Protein AF-A0A0S4MIA5-F1 (afdb_monomer_lite)

Organism: Echinococcus multilocularis (NCBI:txid6211)

Sequence (358 aa):
MDLSSLYFFAPTEMELLHTWSDKTNRWIIENFVLLGSLWSDLPNHLKKHLSRFTQILVDALKSLSLAQSPEAILGSLGKLLENLEAKSSLAPSIIVGFSIVNGNISSDGNIEFPVLQLLASKILAWSFTVDTSVLDGYFHRLLNLLSPKLTVFTFQLIPREVCKRIHLPKIKAALEENLRIMRNADLRNGFVRAVFVEWTRISHWFAATGLVESILDYFATGFEFLVRVSCGSSRSANLSFRFLSLPLYNALRMAHLELHESTHLPISQVYQGDLEEIMNVSQSIASAFGEP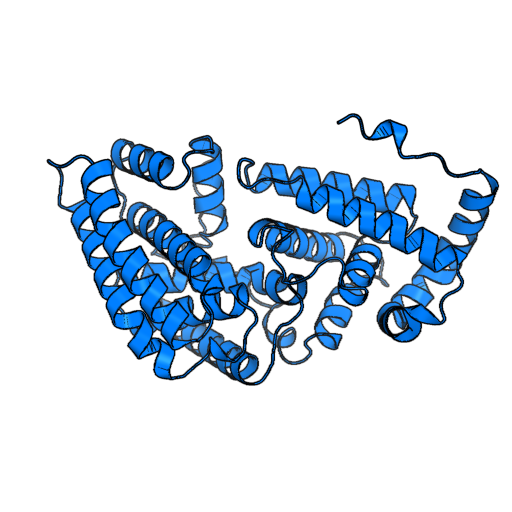KLTPTIVRLSNDFLLHCAYLTNLSAHRLSELLHLSYPMQSEDSAKSWLRFWLVADISGAAFSDSIM

pLDDT: mean 74.05, std 14.47, range [27.14, 92.06]

Foldseek 3Di:
DPPVVVDDDDPVLVVVLVVCLVPPQLVCLVCVVVCLVVVVVDDPVVNVLLVVLLVLVLVLQLPDDLLFFLVVLLVSLVVSQVVSCVRRVHHSLSSVLSNQSVCVQWLPPSGDLVSLLSNLVSSLVVQVPDPDPRTRCRSLVSLCVLPVVQSVLLPPDLLLVQLAPVNLVVLLVSLVVNLVSLLVDQQGGSNSLSSSLSNLLSLLSQLLLCLLVVNLSSNQSSVLSNLCSSNSDSLSSDPCSSVLCVQVSVLLSVLLVCLVPVPPDQNVVSVVVSLVSQLVSLCVSCVVSVHNVSSVVSSLSSLLSSLLNCVLVCPDPVSSQSSLCVNCVSHDSVSSVSVNLSSHQAHSRSHGPVPPDD

Radius of gyration: 21.79 Å; chains: 1; bounding box: 52×43×62 Å

Structure (mmCIF, N/CA/C/O backbone):
data_AF-A0A0S4MIA5-F1
#
_entry.id   AF-A0A0S4MIA5-F1
#
loop_
_atom_site.group_PDB
_atom_site.id
_atom_site.type_symbol
_atom_site.label_atom_id
_atom_site.label_alt_id
_atom_site.label_comp_id
_atom_site.label_asym_id
_atom_site.label_entity_id
_atom_site.label_seq_id
_atom_site.pdbx_PDB_ins_code
_atom_site.Cartn_x
_atom_site.Cartn_y
_atom_site.Cartn_z
_atom_site.occupancy
_atom_site.B_iso_or_equiv
_atom_site.auth_seq_id
_atom_site.auth_comp_id
_atom_site.auth_asym_id
_atom_site.auth_atom_id
_atom_site.pdbx_PDB_model_num
ATOM 1 N N . MET A 1 1 ? 2.693 22.767 16.694 1.00 32.88 1 MET A N 1
ATOM 2 C CA . MET A 1 1 ? 1.554 23.158 17.553 1.00 32.88 1 MET A CA 1
ATOM 3 C C . MET A 1 1 ? 1.778 22.564 18.928 1.00 32.88 1 MET A C 1
ATOM 5 O O . MET A 1 1 ? 2.027 21.368 19.008 1.00 32.88 1 MET A O 1
ATOM 9 N N . ASP A 1 2 ? 1.753 23.388 19.974 1.00 27.73 2 ASP A N 1
ATOM 10 C CA . ASP A 1 2 ? 1.865 22.926 21.357 1.00 27.73 2 ASP A CA 1
ATOM 11 C C . ASP A 1 2 ? 0.541 22.272 21.778 1.00 27.73 2 ASP A C 1
ATOM 13 O O . ASP A 1 2 ? -0.482 22.933 21.964 1.00 27.73 2 ASP A O 1
ATOM 17 N N . LEU A 1 3 ? 0.555 20.940 21.833 1.00 32.53 3 LEU A N 1
ATOM 18 C CA . LEU A 1 3 ? -0.608 20.107 22.120 1.00 32.53 3 LEU A CA 1
ATOM 19 C C . LEU A 1 3 ? -1.091 20.280 23.571 1.00 32.53 3 LEU A C 1
ATOM 21 O O . LEU A 1 3 ? -2.235 19.957 23.859 1.00 32.53 3 LEU A O 1
ATOM 25 N N . SER A 1 4 ? -0.280 20.813 24.487 1.00 33.56 4 SER A N 1
ATOM 26 C CA . SER A 1 4 ? -0.575 20.858 25.930 1.00 33.56 4 SER A CA 1
ATOM 27 C C . SER A 1 4 ? -1.862 21.611 26.316 1.00 33.56 4 SER A C 1
ATOM 29 O O . SER A 1 4 ? -2.477 21.287 27.331 1.00 33.56 4 SER A O 1
ATOM 31 N N . SER A 1 5 ? -2.332 22.545 25.486 1.00 35.03 5 SER A N 1
ATOM 32 C CA . SER A 1 5 ? -3.495 23.399 25.781 1.00 35.03 5 SER A CA 1
ATOM 33 C C . SER A 1 5 ? -4.874 22.755 25.538 1.00 35.03 5 SER A C 1
ATOM 35 O O . SER A 1 5 ? -5.885 23.310 25.961 1.00 35.03 5 SER A O 1
ATOM 37 N N . LEU A 1 6 ? -4.950 21.565 24.923 1.00 34.69 6 LEU A N 1
ATOM 38 C CA . LEU A 1 6 ? -6.220 20.876 24.613 1.00 34.69 6 LEU A CA 1
ATOM 39 C C . LEU A 1 6 ? -6.702 19.887 25.700 1.00 34.69 6 LEU A C 1
ATOM 41 O O . LEU A 1 6 ? -7.688 19.173 25.486 1.00 34.69 6 LEU A O 1
ATOM 45 N N . TYR A 1 7 ? -6.033 19.804 26.858 1.00 49.03 7 TYR A N 1
ATOM 46 C CA . TYR A 1 7 ? -6.117 18.639 27.756 1.00 49.03 7 TYR A CA 1
ATOM 47 C C . TYR A 1 7 ? -6.318 18.963 29.245 1.00 49.03 7 TYR A C 1
ATOM 49 O O . TYR A 1 7 ? -5.442 18.682 30.057 1.00 49.03 7 TYR A O 1
ATOM 57 N N . PHE A 1 8 ? -7.496 19.441 29.643 1.00 43.69 8 PHE A N 1
ATOM 58 C CA . PHE A 1 8 ? -7.933 19.291 31.038 1.00 43.69 8 PHE A CA 1
ATOM 59 C C . PHE A 1 8 ? -9.234 18.483 31.112 1.00 43.69 8 PHE A C 1
ATOM 61 O O . PHE A 1 8 ? -10.173 18.734 30.351 1.00 43.69 8 PHE A O 1
ATOM 68 N N . PHE A 1 9 ? -9.245 17.478 31.991 1.00 49.34 9 PHE A N 1
ATOM 69 C CA . PHE A 1 9 ? -10.435 16.770 32.469 1.00 49.34 9 PHE A CA 1
ATOM 70 C C . PHE A 1 9 ? -10.694 17.211 33.906 1.00 49.34 9 PHE A C 1
ATOM 72 O O . PHE A 1 9 ? -9.745 17.480 34.650 1.00 49.34 9 PHE A O 1
ATOM 79 N N . ALA A 1 10 ? -11.962 17.287 34.306 1.00 53.81 10 ALA A N 1
ATOM 80 C CA . ALA A 1 10 ? -12.272 17.510 35.710 1.00 53.81 10 ALA A CA 1
ATOM 81 C C . ALA A 1 10 ? -11.875 16.258 36.530 1.00 53.81 10 ALA A C 1
ATOM 83 O O . ALA A 1 10 ? -12.032 15.136 36.045 1.00 53.81 10 ALA A O 1
ATOM 84 N N . PRO A 1 11 ? -11.390 16.404 37.776 1.00 49.22 11 PRO A N 1
ATOM 85 C CA . PRO A 1 11 ? -10.958 15.276 38.614 1.00 49.22 11 PRO A CA 1
ATOM 86 C C . PRO A 1 11 ? -12.022 14.180 38.796 1.00 49.22 11 PRO A C 1
ATOM 88 O O . PRO A 1 11 ? -11.709 12.994 38.791 1.00 49.22 11 PRO A O 1
ATOM 91 N N . THR A 1 12 ? -13.294 14.571 38.871 1.00 47.97 12 THR A N 1
ATOM 92 C CA . THR A 1 12 ? -14.441 13.659 38.970 1.00 47.97 12 THR A CA 1
ATOM 93 C C . THR A 1 12 ? -14.699 12.866 37.689 1.00 47.97 12 THR A C 1
ATOM 95 O O . THR A 1 12 ? -15.219 11.756 37.755 1.00 47.97 12 THR A O 1
ATOM 98 N N . GLU A 1 13 ? -14.318 13.393 36.522 1.00 49.84 13 GLU A N 1
ATOM 99 C CA . GLU A 1 13 ? -14.381 12.657 35.256 1.00 49.84 13 GLU A CA 1
ATOM 100 C C . GLU A 1 13 ? -13.271 11.599 35.201 1.00 49.84 13 GLU A C 1
ATOM 102 O O . GLU A 1 13 ? -13.536 10.473 34.797 1.00 49.84 13 GLU A O 1
ATOM 107 N N . MET A 1 14 ? -12.063 11.921 35.683 1.00 50.94 14 MET A N 1
ATOM 108 C CA . MET A 1 14 ? -10.931 10.981 35.766 1.00 50.94 14 MET A CA 1
ATOM 109 C C . MET A 1 14 ? -11.210 9.790 36.695 1.00 50.94 14 MET A C 1
ATOM 111 O O . MET A 1 14 ? -10.874 8.655 36.369 1.00 50.94 14 MET A O 1
ATOM 115 N N . GLU A 1 15 ? -11.858 10.023 37.835 1.00 50.56 15 GLU A N 1
ATOM 116 C CA . GLU A 1 15 ? -12.166 8.975 38.819 1.00 50.56 15 GLU A CA 1
ATOM 117 C C . GLU A 1 15 ? -13.247 7.997 38.311 1.00 50.56 15 GLU A C 1
ATOM 119 O O . GLU A 1 15 ? -13.130 6.774 38.453 1.00 50.56 15 GLU A O 1
ATOM 124 N N . LEU A 1 16 ? -14.262 8.521 37.614 1.00 51.12 16 LEU A N 1
ATOM 125 C CA . LEU A 1 16 ? -15.276 7.722 36.916 1.00 51.12 16 LEU A CA 1
ATOM 126 C C . LEU A 1 16 ? -14.668 6.914 35.760 1.00 51.12 16 LEU A C 1
ATOM 128 O O . LEU A 1 16 ? -15.035 5.754 35.566 1.00 51.12 16 LEU A O 1
ATOM 132 N N . LEU A 1 17 ? -13.715 7.506 35.034 1.00 49.53 17 LEU A N 1
ATOM 133 C CA . LEU A 1 17 ? -12.991 6.873 33.931 1.00 49.53 17 LEU A CA 1
ATOM 134 C C . LEU A 1 17 ? -12.086 5.732 34.394 1.00 49.53 17 LEU A C 1
ATOM 136 O O . LEU A 1 17 ? -12.105 4.678 33.769 1.00 49.53 17 LEU A O 1
ATOM 140 N N . HIS A 1 18 ? -11.367 5.884 35.508 1.00 52.94 18 HIS A N 1
ATOM 141 C CA . HIS A 1 18 ? -10.559 4.800 36.078 1.00 52.94 18 HIS A CA 1
ATOM 142 C C . HIS A 1 18 ? -11.421 3.636 36.578 1.00 52.94 18 HIS A C 1
ATOM 144 O O . HIS A 1 18 ? -11.142 2.473 36.286 1.00 52.94 18 HIS A O 1
ATOM 150 N N . THR A 1 19 ? -12.525 3.945 37.261 1.00 51.84 19 THR A N 1
ATOM 151 C CA . THR A 1 19 ? -13.451 2.923 37.774 1.00 51.84 19 THR A CA 1
ATOM 152 C C . THR A 1 19 ? -14.112 2.131 36.636 1.00 51.84 19 THR A C 1
ATOM 154 O O . THR A 1 19 ? -14.369 0.930 36.766 1.00 51.84 19 THR A O 1
ATOM 157 N N . TRP A 1 20 ? -14.366 2.788 35.499 1.00 51.56 20 TRP A N 1
ATOM 158 C CA . TRP A 1 20 ? -14.855 2.141 34.283 1.00 51.56 20 TRP A CA 1
ATOM 159 C C . TRP A 1 20 ? -13.754 1.420 33.504 1.00 51.56 20 TRP A C 1
ATOM 161 O O . TRP A 1 20 ? -14.002 0.310 33.052 1.00 51.56 20 TRP A O 1
ATOM 171 N N . SER A 1 21 ? -12.553 1.971 33.372 1.00 48.62 21 SER A N 1
ATOM 172 C CA . SER A 1 21 ? -11.401 1.298 32.758 1.00 48.62 21 SER A CA 1
ATOM 173 C C . SER A 1 21 ? -11.217 -0.114 33.324 1.00 48.62 21 SER A C 1
ATOM 175 O O . SER A 1 21 ? -11.267 -1.088 32.578 1.00 48.62 21 SER A O 1
ATOM 177 N N . ASP A 1 22 ? -11.143 -0.267 34.646 1.00 52.94 22 ASP A N 1
ATOM 178 C CA . ASP A 1 22 ? -10.772 -1.557 35.245 1.00 52.94 22 ASP A CA 1
ATOM 179 C C . ASP A 1 22 ? -11.861 -2.638 35.145 1.00 52.94 22 ASP A C 1
ATOM 181 O O . ASP A 1 22 ? -11.558 -3.820 34.972 1.00 52.94 22 ASP A O 1
ATOM 185 N N . LYS A 1 23 ? -13.146 -2.264 35.215 1.00 44.81 23 LYS A N 1
ATOM 186 C CA . LYS A 1 23 ? -14.273 -3.219 35.130 1.00 44.81 23 LYS A CA 1
ATOM 187 C C . LYS A 1 23 ? -14.827 -3.392 33.719 1.00 44.81 23 LYS A C 1
ATOM 189 O O . LYS A 1 23 ? -15.394 -4.436 33.402 1.00 44.81 23 LYS A O 1
ATOM 194 N N . THR A 1 24 ? -14.678 -2.374 32.882 1.00 51.19 24 THR A N 1
ATOM 195 C CA . THR A 1 24 ? -15.351 -2.271 31.585 1.00 51.19 24 THR A CA 1
ATOM 196 C C . THR A 1 24 ? -14.394 -2.505 30.437 1.00 51.19 24 THR A C 1
ATOM 198 O O . THR A 1 24 ? -14.883 -2.888 29.384 1.00 51.19 24 THR A O 1
ATOM 201 N N . ASN A 1 25 ? -13.068 -2.392 30.619 1.00 48.16 25 ASN A N 1
ATOM 202 C CA . ASN A 1 25 ? -12.120 -2.748 29.565 1.00 48.16 25 A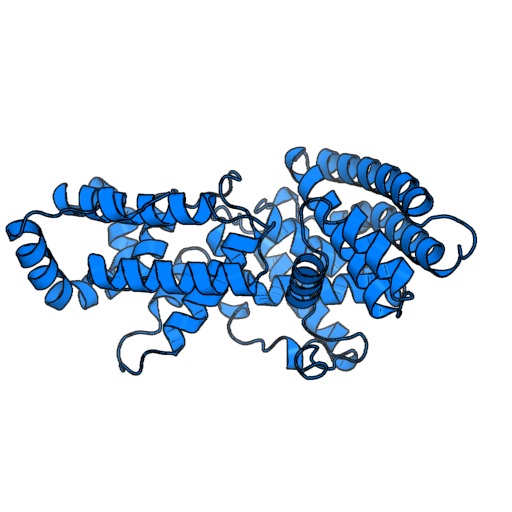SN A CA 1
ATOM 203 C C . ASN A 1 25 ? -12.396 -4.168 29.083 1.00 48.16 25 ASN A C 1
ATOM 205 O O . ASN A 1 25 ? -12.723 -4.311 27.920 1.00 48.16 25 ASN A O 1
ATOM 209 N N . ARG A 1 26 ? -12.431 -5.199 29.936 1.00 50.03 26 ARG A N 1
ATOM 210 C CA . ARG A 1 26 ? -12.686 -6.583 29.480 1.00 50.03 26 ARG A CA 1
ATOM 211 C C . ARG A 1 26 ? -14.033 -6.767 28.756 1.00 50.03 26 ARG A C 1
ATOM 213 O O . ARG A 1 26 ? -14.079 -7.418 27.719 1.00 50.03 26 ARG A O 1
ATOM 220 N N . TRP A 1 27 ? -15.114 -6.156 29.248 1.00 54.12 27 TRP A N 1
ATOM 221 C CA . TRP A 1 27 ? -16.449 -6.287 28.644 1.00 54.12 27 TRP A CA 1
ATOM 222 C C . TRP A 1 27 ? -16.627 -5.454 27.362 1.00 54.12 27 TRP A C 1
ATOM 224 O O . TRP A 1 27 ? -17.160 -5.963 26.378 1.00 54.12 27 TRP A O 1
ATOM 234 N N . ILE A 1 28 ? -16.148 -4.202 27.336 1.00 52.56 28 ILE A N 1
ATOM 235 C CA . ILE A 1 28 ? -16.065 -3.358 26.129 1.00 52.56 28 ILE A CA 1
ATOM 236 C C . ILE A 1 28 ? -15.172 -4.043 25.106 1.00 52.56 28 ILE A C 1
ATOM 238 O O . ILE A 1 28 ? -15.531 -4.087 23.943 1.00 52.56 28 ILE A O 1
ATOM 242 N N . ILE A 1 29 ? -14.053 -4.627 25.522 1.00 50.59 29 ILE A N 1
ATOM 243 C CA . ILE A 1 29 ? -13.141 -5.392 24.672 1.00 50.59 29 ILE A CA 1
ATOM 244 C C . ILE A 1 29 ? -13.862 -6.585 24.015 1.00 50.59 29 ILE A C 1
ATOM 246 O O . ILE A 1 29 ? -13.679 -6.837 22.823 1.00 50.59 29 ILE A O 1
ATOM 250 N N . GLU A 1 30 ? -14.722 -7.289 24.754 1.00 51.69 30 GLU A N 1
ATOM 251 C CA . GLU A 1 30 ? -15.518 -8.412 24.241 1.00 51.69 30 GLU A CA 1
ATOM 252 C C . GLU A 1 30 ? -16.714 -7.972 23.374 1.00 51.69 30 GLU A C 1
ATOM 254 O O . GLU A 1 30 ? -17.142 -8.726 22.501 1.00 51.69 30 GLU A O 1
ATOM 259 N N . ASN A 1 31 ? -17.227 -6.749 23.561 1.00 55.44 31 ASN A N 1
ATOM 260 C CA . ASN A 1 31 ? -18.476 -6.274 22.952 1.00 55.44 31 ASN A CA 1
ATOM 261 C C . ASN A 1 31 ? -18.317 -4.994 22.117 1.00 55.44 31 ASN A C 1
ATOM 263 O O . ASN A 1 31 ? -19.306 -4.376 21.743 1.00 55.44 31 ASN A O 1
ATOM 267 N N . PHE A 1 32 ? -17.103 -4.565 21.782 1.00 58.19 32 PHE A N 1
ATOM 268 C CA . PHE A 1 32 ? -16.890 -3.244 21.183 1.00 58.19 32 PHE A CA 1
ATOM 269 C C . PHE A 1 32 ? -17.529 -3.115 19.789 1.00 58.19 32 PHE A C 1
ATOM 271 O O . PHE A 1 32 ? -18.029 -2.048 19.445 1.00 58.19 32 PHE A O 1
ATOM 278 N N . VAL A 1 33 ? -17.589 -4.198 19.005 1.00 52.66 33 VAL A N 1
ATOM 279 C CA . VAL A 1 33 ? -18.309 -4.201 17.718 1.00 52.66 33 VAL A CA 1
ATOM 280 C C . VAL A 1 33 ? -19.812 -4.042 17.927 1.00 52.66 33 VAL A C 1
ATOM 282 O O . VAL A 1 33 ? -20.445 -3.286 17.194 1.00 52.66 33 VAL A O 1
ATOM 285 N N . LEU A 1 34 ? -20.364 -4.671 18.969 1.00 56.19 34 LEU A N 1
ATOM 286 C CA . LEU A 1 34 ? -21.742 -4.444 19.396 1.00 56.19 34 LEU A CA 1
ATOM 287 C C . LEU A 1 34 ? -21.930 -2.978 19.822 1.00 56.19 34 LEU A C 1
ATOM 289 O O . LEU A 1 34 ? -22.844 -2.324 19.339 1.00 56.19 34 LEU A O 1
ATOM 293 N N . LEU A 1 35 ? -21.024 -2.421 20.629 1.00 57.84 35 LEU A N 1
ATOM 294 C CA . LEU A 1 35 ? -21.077 -1.024 21.087 1.00 57.84 35 LEU A CA 1
ATOM 295 C C . LEU A 1 35 ? -20.944 -0.013 19.943 1.00 57.84 35 LEU A C 1
ATOM 297 O O . LEU A 1 35 ? -21.594 1.025 19.966 1.00 57.84 35 LEU A O 1
ATOM 301 N N . GLY A 1 36 ? -20.131 -0.316 18.934 1.00 59.69 36 GLY A N 1
ATOM 302 C CA . GLY A 1 36 ? -20.034 0.478 17.718 1.00 59.69 36 GLY A CA 1
ATOM 303 C C . GLY A 1 36 ? -21.299 0.375 16.858 1.00 59.69 36 GLY A C 1
ATOM 304 O O . GLY A 1 36 ? -21.778 1.385 16.354 1.00 59.69 36 GLY A O 1
ATOM 305 N N . SER A 1 37 ? -21.898 -0.816 16.740 1.00 56.25 37 SER A N 1
ATOM 306 C CA . SER A 1 37 ? -23.183 -0.999 16.042 1.00 56.25 37 SER A CA 1
ATOM 307 C C . SER A 1 37 ? -24.378 -0.382 16.782 1.00 56.25 37 SER A C 1
ATOM 309 O O . SER A 1 37 ? -25.365 -0.016 16.152 1.00 56.25 37 SER A O 1
ATOM 311 N N . LEU A 1 38 ? -24.261 -0.219 18.102 1.00 62.50 38 LEU A N 1
ATOM 312 C CA . LEU A 1 38 ? -25.236 0.412 18.992 1.00 62.50 38 LEU A CA 1
ATOM 313 C C . LEU A 1 38 ? -24.775 1.811 19.422 1.00 62.50 38 LEU A C 1
ATOM 315 O O . LEU A 1 38 ? -25.121 2.276 20.507 1.00 62.50 38 LEU A O 1
ATOM 319 N N . TRP A 1 39 ? -23.970 2.495 18.597 1.00 68.88 39 TRP A N 1
ATOM 320 C CA . TRP A 1 39 ? -23.395 3.794 18.956 1.00 68.88 39 TRP A CA 1
ATOM 321 C C . TRP A 1 39 ? -24.462 4.795 19.408 1.00 68.88 39 TRP A C 1
ATOM 323 O O . TRP A 1 39 ? -24.251 5.516 20.380 1.00 68.88 39 TRP A O 1
ATOM 333 N N . SER A 1 40 ? -25.632 4.808 18.756 1.00 67.44 40 SER A N 1
ATOM 334 C CA . SER A 1 40 ? -26.780 5.646 19.134 1.00 67.44 40 SER A CA 1
ATOM 335 C C . SER A 1 40 ? -27.209 5.454 20.589 1.00 67.44 40 SER A C 1
ATOM 337 O O . SER A 1 40 ? -27.551 6.435 21.259 1.00 67.44 40 SER A O 1
ATOM 339 N N . ASP A 1 41 ? -27.103 4.224 21.083 1.00 68.12 41 ASP A N 1
ATOM 340 C CA . ASP A 1 41 ? -27.650 3.761 22.357 1.00 68.12 41 ASP A CA 1
ATOM 341 C C . ASP A 1 41 ? -26.621 3.848 23.491 1.00 68.12 41 ASP A C 1
ATOM 343 O O . ASP A 1 41 ? -26.955 3.673 24.665 1.00 68.12 41 ASP A O 1
ATOM 347 N N . LEU A 1 42 ? -25.366 4.181 23.166 1.00 69.56 42 LEU A N 1
ATOM 348 C CA . LEU A 1 42 ? -24.346 4.443 24.172 1.00 69.56 42 LEU A CA 1
ATOM 349 C C . LEU A 1 42 ? -24.720 5.666 25.023 1.00 69.56 42 LEU A C 1
ATOM 351 O O . LEU A 1 42 ? -25.224 6.670 24.498 1.00 69.56 42 LEU A O 1
ATOM 355 N N . PRO A 1 43 ? -24.398 5.651 26.329 1.00 74.50 43 PRO A N 1
ATOM 356 C CA . PRO A 1 43 ? -24.560 6.819 27.180 1.00 74.50 43 PRO A CA 1
ATOM 357 C C . PRO A 1 43 ? -23.858 8.058 26.604 1.00 74.50 43 PRO A C 1
ATOM 359 O O . PRO A 1 43 ? -22.735 7.991 26.102 1.00 74.50 43 PRO A O 1
ATOM 362 N N . ASN A 1 44 ? -24.499 9.227 26.708 1.00 75.19 44 ASN A N 1
ATOM 363 C CA . ASN A 1 44 ? -23.988 10.470 26.109 1.00 75.19 44 ASN A CA 1
ATOM 364 C C . ASN A 1 44 ? -22.583 10.862 26.594 1.00 75.19 44 ASN A C 1
ATOM 366 O O . ASN A 1 44 ? -21.810 11.422 25.819 1.00 75.19 44 ASN A O 1
ATOM 370 N N . HIS A 1 45 ? -22.239 10.568 27.849 1.00 70.69 45 HIS A N 1
ATOM 371 C CA . HIS A 1 45 ? -20.900 10.833 28.379 1.00 70.69 45 HIS A CA 1
ATOM 372 C C . HIS A 1 45 ? -19.839 9.960 27.689 1.00 70.69 45 HIS A C 1
ATOM 374 O O . HIS A 1 45 ? -18.801 10.477 27.281 1.00 70.69 45 HIS A O 1
ATOM 380 N N . LEU A 1 46 ? -20.137 8.678 27.455 1.00 69.88 46 LEU A N 1
ATOM 381 C CA . LEU A 1 46 ? -19.248 7.744 26.766 1.00 69.88 46 LEU A CA 1
ATOM 382 C C . LEU A 1 46 ? -19.071 8.129 25.293 1.00 69.88 46 LEU A C 1
ATOM 384 O O . LEU A 1 46 ? -17.945 8.173 24.803 1.00 69.88 46 LEU A O 1
ATOM 388 N N . LYS A 1 47 ? -20.161 8.510 24.610 1.00 74.75 47 LYS A N 1
ATOM 389 C CA . LYS A 1 47 ? -20.097 9.039 23.238 1.00 74.75 47 LYS A CA 1
ATOM 390 C C . LYS A 1 47 ? -19.187 10.255 23.143 1.00 74.75 47 LYS A C 1
ATOM 392 O O . LYS A 1 47 ? -18.316 10.287 22.278 1.00 74.75 47 LYS A O 1
ATOM 397 N N . LYS A 1 48 ? -19.362 11.248 24.024 1.00 78.81 48 LYS A N 1
ATOM 398 C CA . LYS A 1 48 ? -18.522 12.460 24.047 1.00 78.81 48 LYS A CA 1
ATOM 399 C C . LYS A 1 48 ? -17.052 12.118 24.279 1.00 78.81 48 LYS A C 1
ATOM 401 O O . LYS A 1 48 ? -16.183 12.656 23.598 1.00 78.81 48 LYS A O 1
ATOM 406 N N . HIS A 1 49 ? -16.791 11.210 25.212 1.00 74.00 49 HIS A N 1
ATOM 407 C CA . HIS A 1 49 ? -15.446 10.799 25.579 1.00 74.00 49 HIS A CA 1
ATOM 408 C C . HIS A 1 49 ? -14.722 10.069 24.438 1.00 74.00 49 HIS A C 1
ATOM 410 O O . HIS A 1 49 ? -13.651 10.498 24.008 1.00 74.00 49 HIS A O 1
ATOM 416 N N . LEU A 1 50 ? -15.350 9.033 23.875 1.00 76.56 50 LEU A N 1
ATOM 417 C CA . LEU A 1 50 ? -14.821 8.304 22.724 1.00 76.56 50 LEU A CA 1
ATOM 418 C C . LEU A 1 50 ? -14.667 9.229 21.512 1.00 76.56 50 LEU A C 1
ATOM 420 O O . LEU A 1 50 ? -13.610 9.231 20.889 1.00 76.56 50 LEU A O 1
ATOM 424 N N . SER A 1 51 ? -15.656 10.087 21.231 1.00 81.25 51 SER A N 1
ATOM 425 C CA . SER A 1 51 ? -15.576 11.056 20.127 1.00 81.25 51 SER A CA 1
ATOM 426 C C . SER A 1 51 ? -14.344 11.951 20.248 1.00 81.25 51 SER A C 1
ATOM 428 O O . SER A 1 51 ? -13.621 12.113 19.269 1.00 81.25 51 SER A O 1
ATOM 430 N N . ARG A 1 52 ? -14.040 12.465 21.450 1.00 82.94 52 ARG A N 1
ATOM 431 C CA . ARG A 1 52 ? -12.852 13.299 21.689 1.00 82.94 52 ARG A CA 1
ATOM 432 C C . ARG A 1 52 ? -11.556 12.554 21.361 1.00 82.94 52 ARG A C 1
ATOM 434 O O . ARG A 1 52 ? -10.710 13.112 20.670 1.00 82.94 52 ARG A O 1
ATOM 441 N N . PHE A 1 53 ? -11.404 11.305 21.800 1.00 83.38 53 PHE A N 1
ATOM 442 C CA . PHE A 1 53 ? -10.202 10.520 21.498 1.00 83.38 53 PHE A CA 1
ATOM 443 C C . PHE A 1 53 ? -10.111 10.085 20.037 1.00 83.38 53 PHE A C 1
ATOM 445 O O . PHE A 1 53 ? -9.025 10.140 19.464 1.00 83.38 53 PHE A O 1
ATOM 452 N N . THR A 1 54 ? -11.237 9.740 19.403 1.00 83.94 54 THR A N 1
ATOM 453 C CA . THR A 1 54 ? -11.256 9.485 17.956 1.00 83.94 54 THR A CA 1
ATOM 454 C C . THR A 1 54 ? -10.862 10.731 17.162 1.00 83.94 54 THR A C 1
ATOM 456 O O . THR A 1 54 ? -10.117 10.623 16.195 1.00 83.94 54 THR A O 1
ATOM 459 N N . GLN A 1 55 ? -11.287 11.920 17.601 1.00 85.81 55 GLN A N 1
ATOM 460 C CA . GLN A 1 55 ? -10.935 13.182 16.961 1.00 85.81 55 GLN A CA 1
ATOM 461 C C . GLN A 1 55 ? -9.442 13.489 17.120 1.00 85.81 55 GLN A C 1
ATOM 463 O O . GLN A 1 55 ? -8.787 13.792 16.131 1.00 85.81 55 GLN A O 1
ATOM 468 N N . ILE A 1 56 ? -8.882 13.324 18.327 1.00 85.69 56 ILE A N 1
ATOM 469 C CA . ILE A 1 56 ? -7.438 13.488 18.575 1.00 85.69 56 ILE A CA 1
ATOM 470 C C . ILE A 1 56 ? -6.623 12.556 17.675 1.00 85.69 56 ILE A C 1
ATOM 472 O O . ILE A 1 56 ? -5.659 12.998 17.052 1.00 85.69 56 ILE A O 1
ATOM 476 N N . LEU A 1 57 ? -7.014 11.279 17.591 1.00 88.81 57 LEU A N 1
ATOM 477 C CA . LEU A 1 57 ? -6.373 10.313 16.703 1.00 88.81 57 LEU A CA 1
ATOM 478 C C . LEU A 1 57 ? -6.431 10.799 15.252 1.00 88.81 57 LEU A C 1
ATOM 480 O O . LEU A 1 57 ? -5.404 10.876 14.590 1.00 88.81 57 LEU A O 1
ATOM 484 N N . VAL A 1 58 ? -7.616 11.150 14.761 1.00 87.88 58 VAL A N 1
ATOM 485 C CA . VAL A 1 58 ? -7.822 11.540 13.362 1.00 87.88 58 VAL A CA 1
ATOM 486 C C . VAL A 1 58 ? -7.075 12.821 13.008 1.00 87.88 58 VAL A C 1
ATOM 488 O O . VAL A 1 58 ? -6.440 12.869 11.959 1.00 87.88 58 VAL A O 1
ATOM 491 N N . ASP A 1 59 ? -7.088 13.833 13.870 1.00 88.06 59 ASP A N 1
ATOM 492 C CA . ASP A 1 59 ? -6.361 15.083 13.636 1.00 88.06 59 ASP A CA 1
ATOM 493 C C . ASP A 1 59 ? -4.849 14.861 13.632 1.00 88.06 59 ASP A C 1
ATOM 495 O O . ASP A 1 59 ? -4.148 15.393 12.770 1.00 88.06 59 ASP A O 1
ATOM 499 N N . ALA A 1 60 ? -4.346 14.008 14.527 1.00 89.25 60 ALA A N 1
ATOM 500 C CA . ALA A 1 60 ? -2.945 13.617 14.512 1.00 89.25 60 ALA A CA 1
ATOM 501 C C . ALA A 1 60 ? -2.589 12.871 13.217 1.00 89.25 60 ALA A C 1
ATOM 503 O O . ALA A 1 60 ? -1.595 13.212 12.580 1.00 89.25 60 ALA A O 1
ATOM 504 N N . LEU A 1 61 ? -3.417 11.921 12.770 1.00 89.50 61 LEU A N 1
ATOM 505 C CA . LEU A 1 61 ? -3.189 11.189 11.520 1.00 89.50 61 LEU A CA 1
ATOM 506 C C . LEU A 1 61 ? -3.190 12.101 10.289 1.00 89.50 61 LEU A C 1
ATOM 508 O O . LEU A 1 61 ? -2.366 11.907 9.402 1.00 89.50 61 LEU A O 1
ATOM 512 N N . LYS A 1 62 ? -4.072 13.105 10.248 1.00 88.00 62 LYS A N 1
ATOM 513 C CA . LYS A 1 62 ? -4.109 14.122 9.181 1.00 88.00 62 LYS A CA 1
ATOM 514 C C . LYS A 1 62 ? -2.892 15.048 9.189 1.00 88.00 62 LYS A C 1
ATOM 516 O O . LYS A 1 62 ? -2.569 15.633 8.164 1.00 88.00 62 LYS A O 1
ATOM 521 N N . SER A 1 63 ? -2.263 15.231 10.350 1.00 87.56 63 SER A N 1
ATOM 522 C CA . SER A 1 63 ? -1.080 16.086 10.501 1.00 87.56 63 SER A CA 1
ATOM 523 C C . SER A 1 63 ? 0.225 15.408 10.080 1.00 87.56 63 SER A C 1
ATOM 525 O O . SER A 1 63 ? 1.228 16.093 9.881 1.00 87.56 63 SER A O 1
ATOM 527 N N . LEU A 1 64 ? 0.223 14.077 9.957 1.00 88.38 64 LEU A N 1
ATOM 528 C CA . LEU A 1 64 ? 1.366 13.323 9.454 1.00 88.38 64 LEU A CA 1
ATOM 529 C C . LEU A 1 64 ? 1.481 13.530 7.948 1.00 88.38 64 LEU A C 1
ATOM 531 O O . LEU A 1 64 ? 0.479 13.563 7.240 1.00 88.38 64 LEU A O 1
ATOM 535 N N . SER A 1 65 ? 2.715 13.668 7.476 1.00 82.81 65 SER A N 1
ATOM 536 C CA . SER A 1 65 ? 3.007 13.956 6.075 1.00 82.81 65 SER A CA 1
ATOM 537 C C . SER A 1 65 ? 3.979 12.934 5.510 1.00 82.81 65 SER A C 1
ATOM 539 O O . SER A 1 65 ? 4.957 12.587 6.176 1.00 82.81 65 SER A O 1
ATOM 541 N N . LEU A 1 66 ? 3.796 12.545 4.243 1.00 78.75 66 LEU A N 1
ATOM 542 C CA . LEU A 1 66 ? 4.805 11.777 3.497 1.00 78.75 66 LEU A CA 1
ATOM 543 C C . LEU A 1 66 ? 6.160 12.492 3.368 1.00 78.75 66 LEU A C 1
ATOM 545 O O . LEU A 1 66 ? 7.132 11.848 2.997 1.00 78.75 66 LEU A O 1
ATOM 549 N N . ALA A 1 67 ? 6.272 13.788 3.687 1.00 81.88 67 ALA A N 1
ATOM 550 C CA . ALA A 1 67 ? 7.574 14.453 3.802 1.00 81.88 67 ALA A CA 1
ATOM 551 C C . ALA A 1 67 ? 8.481 13.793 4.860 1.00 81.88 67 ALA A C 1
ATOM 553 O O . ALA A 1 67 ? 9.709 13.842 4.764 1.00 81.88 67 ALA A O 1
ATOM 554 N N . GLN A 1 68 ? 7.872 13.159 5.862 1.00 84.94 68 GLN A N 1
ATOM 555 C CA . GLN A 1 68 ? 8.550 12.443 6.933 1.00 84.94 68 GLN A CA 1
ATOM 556 C C . GLN A 1 68 ? 8.897 11.015 6.496 1.00 84.94 68 GLN A C 1
ATOM 558 O O . GLN A 1 68 ? 8.163 10.399 5.720 1.00 84.94 68 GLN A O 1
ATOM 563 N N . SER A 1 69 ? 9.984 10.463 7.043 1.00 87.06 69 SER A N 1
ATOM 564 C CA . SER A 1 69 ? 10.334 9.064 6.793 1.00 87.06 69 SER A CA 1
ATOM 565 C C . SER A 1 69 ? 9.324 8.115 7.464 1.00 87.06 69 SER A C 1
ATOM 567 O O . SER A 1 69 ? 8.719 8.478 8.485 1.00 87.06 69 SER A O 1
ATOM 569 N N . PRO A 1 70 ? 9.161 6.879 6.958 1.00 87.69 70 PRO A N 1
ATOM 570 C CA . PRO A 1 70 ? 8.343 5.849 7.599 1.00 87.69 70 PRO A CA 1
ATOM 571 C C . PRO A 1 70 ? 8.670 5.648 9.086 1.00 87.69 70 PRO A C 1
ATOM 573 O O . PRO A 1 70 ? 7.763 5.514 9.906 1.00 87.69 70 PRO A O 1
ATOM 576 N N . GLU A 1 71 ? 9.950 5.682 9.467 1.00 87.81 71 GLU A N 1
ATOM 577 C CA . GLU A 1 71 ? 10.400 5.524 10.855 1.00 87.81 71 GLU A CA 1
ATOM 578 C C . GLU A 1 71 ? 9.969 6.703 11.734 1.00 87.81 71 GLU A C 1
ATOM 580 O O . GLU A 1 71 ? 9.506 6.507 12.860 1.00 87.81 71 GLU A O 1
ATOM 585 N N . ALA A 1 72 ? 10.071 7.932 11.218 1.00 87.56 72 ALA A N 1
ATOM 586 C CA . ALA A 1 72 ? 9.626 9.131 11.922 1.00 87.56 72 ALA A CA 1
ATOM 587 C C . ALA A 1 72 ? 8.103 9.130 12.140 1.00 87.56 72 ALA A C 1
ATOM 589 O O . ALA A 1 72 ? 7.620 9.514 13.213 1.00 87.56 72 ALA A O 1
ATOM 590 N N . ILE A 1 73 ? 7.349 8.649 11.148 1.00 89.12 73 ILE A N 1
ATOM 591 C CA . ILE A 1 73 ? 5.903 8.450 11.260 1.00 89.12 73 ILE A CA 1
ATOM 592 C C . ILE A 1 73 ? 5.602 7.377 12.308 1.00 89.12 73 ILE A C 1
ATOM 594 O O . ILE A 1 73 ? 4.829 7.637 13.225 1.00 89.12 73 ILE A O 1
ATOM 598 N N . LEU A 1 74 ? 6.244 6.206 12.246 1.00 88.62 74 LEU A N 1
ATOM 599 C CA . LEU A 1 74 ? 6.061 5.134 13.232 1.00 88.62 74 LEU A CA 1
ATOM 600 C C . LEU A 1 74 ? 6.397 5.584 14.660 1.00 88.62 74 LEU A C 1
ATOM 602 O O . LEU A 1 74 ? 5.686 5.220 15.598 1.00 88.62 74 LEU A O 1
ATOM 606 N N . GLY A 1 75 ? 7.441 6.399 14.833 1.00 86.62 75 GLY A N 1
ATOM 607 C CA . GLY A 1 75 ? 7.798 7.001 16.117 1.00 86.62 75 GLY A CA 1
ATOM 608 C C . GLY A 1 75 ? 6.735 7.979 16.624 1.00 86.62 75 GLY A C 1
ATOM 609 O O . GLY A 1 75 ? 6.351 7.927 17.793 1.00 86.62 75 GLY A O 1
ATOM 610 N N . SER A 1 76 ? 6.212 8.834 15.742 1.00 90.88 76 SER A N 1
ATOM 611 C CA . SER A 1 76 ? 5.104 9.750 16.057 1.00 90.88 76 SER A CA 1
ATOM 612 C C . SER A 1 76 ? 3.827 8.993 16.427 1.00 90.88 76 SER A C 1
ATOM 614 O O . SER A 1 76 ? 3.171 9.333 17.410 1.00 90.88 76 SER A O 1
ATOM 616 N N . LEU A 1 77 ? 3.509 7.931 15.684 1.00 90.38 77 LEU A N 1
ATOM 617 C CA . LEU A 1 77 ? 2.381 7.048 15.957 1.00 90.38 77 LEU A CA 1
ATOM 618 C C . LEU A 1 77 ? 2.546 6.331 17.298 1.00 90.38 77 LEU A C 1
ATOM 620 O O . LEU A 1 77 ? 1.604 6.318 18.077 1.00 90.38 77 LEU A O 1
ATOM 624 N N . GLY A 1 78 ? 3.732 5.802 17.612 1.00 87.75 78 GLY A N 1
ATOM 625 C CA . GLY A 1 78 ? 4.014 5.189 18.915 1.00 87.75 78 GLY A CA 1
ATOM 626 C C . GLY A 1 78 ? 3.707 6.140 20.071 1.00 87.75 78 GLY A C 1
ATOM 627 O O . GLY A 1 78 ? 2.866 5.832 20.910 1.00 87.75 78 GLY A O 1
ATOM 628 N N . LYS A 1 79 ? 4.274 7.351 20.030 1.00 89.44 79 LYS A N 1
ATOM 629 C CA . LYS A 1 79 ? 4.003 8.392 21.034 1.00 89.44 79 LYS A CA 1
ATOM 630 C C . LYS A 1 79 ? 2.525 8.769 21.102 1.00 89.44 79 LYS A C 1
ATOM 632 O O . LYS A 1 79 ? 2.011 9.047 22.181 1.00 89.44 79 LYS A O 1
ATOM 637 N N . LEU A 1 80 ? 1.834 8.839 19.965 1.00 89.81 80 LEU A N 1
ATOM 638 C CA . LEU A 1 80 ? 0.403 9.139 19.931 1.00 89.81 80 LEU A CA 1
ATOM 639 C C . LEU A 1 80 ? -0.403 8.053 20.647 1.00 89.81 80 LEU A C 1
ATOM 641 O O . LEU A 1 80 ? -1.234 8.386 21.488 1.00 89.81 80 LEU A O 1
ATOM 645 N N . LEU A 1 81 ? -0.158 6.780 20.328 1.00 86.94 81 LEU A N 1
ATOM 646 C CA . LEU A 1 81 ? -0.879 5.657 20.923 1.00 86.94 81 LEU A CA 1
ATOM 647 C C . LEU A 1 81 ? -0.585 5.535 22.427 1.00 86.94 81 LEU A C 1
ATOM 649 O O . LEU A 1 81 ? -1.533 5.414 23.196 1.00 86.94 81 LEU A O 1
ATOM 653 N N . GLU A 1 82 ? 0.672 5.694 22.854 1.00 86.00 82 GLU A N 1
ATOM 654 C CA . GLU A 1 82 ? 1.067 5.742 24.276 1.00 86.00 82 GLU A CA 1
ATOM 655 C C . GLU A 1 82 ? 0.343 6.861 25.031 1.00 86.00 82 GLU A C 1
ATOM 657 O O . GLU A 1 82 ? -0.206 6.655 26.112 1.00 86.00 82 GLU A O 1
ATOM 662 N N . ASN A 1 83 ? 0.294 8.060 24.443 1.00 85.12 83 ASN A N 1
ATOM 663 C CA . ASN A 1 83 ? -0.398 9.197 25.044 1.00 85.12 83 ASN A CA 1
ATOM 664 C C . ASN A 1 83 ? -1.912 8.982 25.121 1.00 85.12 83 ASN A C 1
ATOM 666 O O . ASN A 1 83 ? -2.543 9.412 26.088 1.00 85.12 83 ASN A O 1
ATOM 670 N N . LEU A 1 84 ? -2.509 8.370 24.096 1.00 84.00 84 LEU A N 1
ATOM 671 C CA . LEU A 1 84 ? -3.930 8.041 24.086 1.00 84.00 84 LEU A CA 1
ATOM 672 C C . LEU A 1 84 ? -4.252 7.007 25.165 1.00 84.00 84 LEU A C 1
ATOM 674 O O . LEU A 1 84 ? -5.203 7.209 25.915 1.00 84.00 84 LEU A O 1
ATOM 678 N N . GLU A 1 85 ? -3.447 5.955 25.287 1.00 82.00 85 GLU A N 1
ATOM 679 C CA . GLU A 1 85 ? -3.592 4.931 26.322 1.00 82.00 85 GLU A CA 1
ATOM 680 C C . GLU A 1 85 ? -3.461 5.530 27.724 1.00 82.00 85 GLU A C 1
ATOM 682 O O . GLU A 1 85 ? -4.374 5.398 28.539 1.00 82.00 85 GLU A O 1
ATOM 687 N N . ALA A 1 86 ? -2.400 6.301 27.975 1.00 80.94 86 ALA A N 1
ATOM 688 C CA . ALA A 1 86 ? -2.165 6.935 29.270 1.00 80.94 86 ALA A CA 1
ATOM 689 C C . ALA A 1 86 ? -3.294 7.897 29.684 1.00 80.94 86 ALA A C 1
ATOM 691 O O . ALA A 1 86 ? -3.656 7.959 30.857 1.00 80.94 86 ALA A O 1
ATOM 692 N N . LYS A 1 87 ? -3.866 8.653 28.735 1.00 77.81 87 LYS A N 1
ATOM 693 C CA . LYS A 1 87 ? -4.914 9.652 29.020 1.00 77.81 87 LYS A CA 1
ATOM 694 C C . LYS A 1 87 ? -6.326 9.082 29.081 1.00 77.81 87 LYS A C 1
ATOM 696 O O . LYS A 1 87 ? -7.176 9.668 29.743 1.00 77.81 87 LYS A O 1
ATOM 701 N N . SER A 1 88 ? -6.605 8.023 28.329 1.00 73.56 88 SER A N 1
ATOM 702 C CA . SER A 1 88 ? -7.945 7.428 28.252 1.00 73.56 88 SER A CA 1
ATOM 703 C C . SER A 1 88 ? -8.119 6.226 29.174 1.00 73.56 88 SER A C 1
ATOM 705 O O . SER A 1 88 ? -9.252 5.856 29.463 1.00 73.56 88 SER A O 1
ATOM 707 N N . SER A 1 89 ? -7.014 5.597 29.592 1.00 71.56 89 SER A N 1
ATOM 708 C CA . SER A 1 89 ? -7.005 4.256 30.193 1.00 71.56 89 SER A CA 1
ATOM 709 C C . SER A 1 89 ? -7.646 3.174 29.299 1.00 71.56 89 SER A C 1
ATOM 711 O O . SER A 1 89 ? -7.988 2.090 29.770 1.00 71.56 89 SER A O 1
ATOM 713 N N . LEU A 1 90 ? -7.811 3.450 27.998 1.00 71.12 90 LEU A N 1
ATOM 714 C CA . LEU A 1 90 ? -8.285 2.506 26.988 1.00 71.12 90 LEU A CA 1
ATOM 715 C C . LEU A 1 90 ? -7.112 2.029 26.138 1.00 71.12 90 LEU A C 1
ATOM 717 O O . LEU A 1 90 ? -6.265 2.822 25.726 1.00 71.12 90 LEU A O 1
ATOM 721 N N . ALA A 1 91 ? -7.127 0.746 25.779 1.00 74.25 91 ALA A N 1
ATOM 722 C CA . ALA A 1 91 ? -6.158 0.215 24.832 1.00 74.25 91 ALA A CA 1
ATOM 723 C C . ALA A 1 91 ? -6.258 0.959 23.477 1.00 74.25 91 ALA A C 1
ATOM 725 O O . ALA A 1 91 ? -7.370 1.174 22.973 1.00 74.25 91 ALA A O 1
ATOM 726 N N . PRO A 1 92 ? -5.130 1.294 22.823 1.00 78.00 92 PRO A N 1
ATOM 727 C CA . PRO A 1 92 ? -5.124 1.999 21.537 1.00 78.00 92 PRO A CA 1
ATOM 728 C C . PRO A 1 92 ? -5.982 1.341 20.445 1.00 78.00 92 PRO A C 1
ATOM 730 O O . PRO A 1 92 ? -6.637 2.023 19.652 1.00 78.00 92 PRO A O 1
ATOM 733 N N . SER A 1 93 ? -6.033 0.006 20.433 1.00 75.31 93 SER A N 1
ATOM 734 C CA . SER A 1 93 ? -6.843 -0.790 19.505 1.00 75.31 93 SER A CA 1
ATOM 735 C C . SER A 1 93 ? -8.348 -0.526 19.638 1.00 75.31 93 SER A C 1
ATOM 737 O O . SER A 1 93 ? -9.058 -0.552 18.632 1.00 75.31 93 SER A O 1
ATOM 739 N N . ILE A 1 94 ? -8.832 -0.203 20.842 1.00 74.69 94 ILE A N 1
ATOM 740 C CA . ILE A 1 94 ? -10.233 0.149 21.110 1.00 74.69 94 ILE A CA 1
ATOM 741 C C . ILE A 1 94 ? -10.554 1.510 20.487 1.00 74.69 94 ILE A C 1
ATOM 743 O O . ILE A 1 94 ? -11.545 1.647 19.773 1.00 74.69 94 ILE A O 1
ATOM 747 N N . ILE A 1 95 ? -9.694 2.509 20.701 1.00 77.81 95 ILE A N 1
ATOM 748 C CA . ILE A 1 95 ? -9.875 3.875 20.176 1.00 77.81 95 ILE A CA 1
ATOM 749 C C . ILE A 1 95 ? -9.886 3.861 18.644 1.00 77.81 95 ILE A C 1
ATOM 751 O O . ILE A 1 95 ? -10.741 4.484 18.005 1.00 77.81 95 ILE A O 1
ATOM 755 N N . VAL A 1 96 ? -8.961 3.109 18.046 1.00 80.38 96 VAL A N 1
ATOM 756 C CA . VAL A 1 96 ? -8.894 2.930 16.592 1.00 80.38 96 VAL A CA 1
ATOM 757 C C . VAL A 1 96 ? -10.125 2.176 16.096 1.00 80.38 96 VAL A C 1
ATOM 759 O O . VAL A 1 96 ? -10.759 2.615 15.139 1.00 80.38 96 VAL A O 1
ATOM 762 N N . GLY A 1 97 ? -10.525 1.102 16.781 1.00 76.00 97 GLY A N 1
ATOM 763 C CA . GLY A 1 97 ? -11.731 0.347 16.459 1.00 76.00 97 GLY A CA 1
ATOM 764 C C . GLY A 1 97 ? -12.990 1.214 16.439 1.00 76.00 97 GLY A C 1
ATOM 765 O O . GLY A 1 97 ? -13.751 1.171 15.474 1.00 76.00 97 GLY A O 1
ATOM 766 N N . PHE A 1 98 ? -13.190 2.063 17.448 1.00 76.12 98 PHE A N 1
ATOM 767 C CA . PHE A 1 98 ? -14.306 3.014 17.464 1.00 76.12 98 PHE A CA 1
ATOM 768 C C . PHE A 1 98 ? -14.215 4.045 16.338 1.00 76.12 98 PHE A C 1
ATOM 770 O O . PHE A 1 98 ? -15.226 4.364 15.717 1.00 76.12 98 PHE A O 1
ATOM 777 N N . SER A 1 99 ? -13.013 4.535 16.026 1.00 79.81 99 SER A N 1
ATOM 778 C CA . SER A 1 99 ? -12.803 5.489 14.925 1.00 79.81 99 SER A CA 1
ATOM 779 C C . SER A 1 99 ? -13.166 4.894 13.560 1.00 79.81 99 SER A C 1
ATOM 781 O O . SER A 1 99 ? -13.672 5.598 12.687 1.00 79.81 99 SER A O 1
ATOM 783 N N . ILE A 1 100 ? -12.931 3.593 13.388 1.00 76.12 100 ILE A N 1
ATOM 784 C CA . ILE A 1 100 ? -13.289 2.811 12.200 1.00 76.12 100 ILE A CA 1
ATOM 785 C C . ILE A 1 100 ? -14.806 2.626 12.108 1.00 76.12 100 ILE A C 1
ATOM 787 O O . ILE A 1 100 ? -15.375 2.885 11.049 1.00 76.12 100 ILE A O 1
ATOM 791 N N . VAL A 1 101 ? -15.462 2.199 13.195 1.00 71.12 101 VAL A N 1
ATOM 792 C CA . VAL A 1 101 ? -16.915 1.940 13.198 1.00 71.12 101 VAL A CA 1
ATOM 793 C C . VAL A 1 101 ? -17.721 3.229 13.026 1.00 71.12 101 VAL A C 1
ATOM 795 O O . VAL A 1 101 ? -18.687 3.245 12.269 1.00 71.12 101 VAL A O 1
ATOM 798 N N . ASN A 1 102 ? -17.280 4.330 13.637 1.00 72.25 102 ASN A N 1
ATOM 799 C CA . ASN A 1 102 ? -17.923 5.639 13.494 1.00 72.25 102 ASN A CA 1
ATOM 800 C C . ASN A 1 102 ? -17.634 6.327 12.149 1.00 72.25 102 ASN A C 1
ATOM 802 O O . ASN A 1 102 ? -18.110 7.434 11.918 1.00 72.25 102 ASN A O 1
ATOM 806 N N . GLY A 1 103 ? -16.840 5.708 11.268 1.00 72.31 103 GLY A N 1
ATOM 807 C CA . GLY A 1 103 ? -16.520 6.254 9.949 1.00 72.31 103 GLY A CA 1
ATOM 808 C C . GLY A 1 103 ? -15.563 7.450 9.963 1.00 72.31 103 GLY A C 1
ATOM 809 O O . GLY A 1 103 ? -15.355 8.061 8.921 1.00 72.31 103 GLY A O 1
ATOM 810 N N . ASN A 1 104 ? -14.945 7.778 11.102 1.00 76.56 104 ASN A N 1
ATOM 811 C CA . ASN A 1 104 ? -14.010 8.903 11.207 1.00 76.56 104 ASN A CA 1
ATOM 812 C C . ASN A 1 104 ? -12.691 8.628 10.464 1.00 76.56 104 ASN A C 1
ATOM 814 O O . ASN A 1 104 ? -12.071 9.543 9.922 1.00 76.56 104 ASN A O 1
ATOM 818 N N . ILE A 1 105 ? -12.283 7.357 10.399 1.00 75.19 105 ILE A N 1
ATOM 819 C CA . ILE A 1 105 ? -11.246 6.880 9.478 1.00 75.19 105 ILE A CA 1
ATOM 820 C C . ILE A 1 105 ? -11.960 6.314 8.242 1.00 75.19 105 ILE A C 1
ATOM 822 O O . ILE A 1 105 ? -12.265 5.119 8.175 1.00 75.19 105 ILE A O 1
ATOM 826 N N . SER A 1 106 ? -12.277 7.192 7.284 1.00 64.62 106 SER A N 1
ATOM 827 C CA . SER A 1 106 ? -12.978 6.836 6.042 1.00 64.62 106 SER A CA 1
ATOM 828 C C . SER A 1 106 ? -12.040 6.687 4.841 1.00 64.62 106 SER A C 1
ATOM 830 O O . SER A 1 106 ? -10.860 7.040 4.871 1.00 64.62 106 SER A O 1
ATOM 832 N N . SER A 1 107 ? -12.588 6.139 3.756 1.00 52.53 107 SER A N 1
ATOM 833 C CA . SER A 1 107 ? -11.942 6.011 2.449 1.00 52.53 107 SER A CA 1
ATOM 834 C C . SER A 1 107 ? -11.706 7.330 1.716 1.00 52.53 107 SER A C 1
ATOM 836 O O . SER A 1 107 ? -11.034 7.319 0.688 1.00 52.53 107 SER A O 1
ATOM 838 N N . ASP A 1 108 ? -12.249 8.446 2.203 1.00 56.78 108 ASP A N 1
ATOM 839 C CA . ASP A 1 108 ? -12.504 9.628 1.368 1.00 56.78 108 ASP A CA 1
ATOM 840 C C . ASP A 1 108 ? -11.309 10.589 1.282 1.00 56.78 108 ASP A C 1
ATOM 842 O O . ASP A 1 108 ? -11.439 11.707 0.793 1.00 56.78 108 ASP A O 1
ATOM 846 N N . GLY A 1 109 ? -10.127 10.127 1.705 1.00 58.41 109 GLY A N 1
ATOM 847 C CA . GLY A 1 109 ? -8.846 10.746 1.357 1.00 58.41 109 GLY A CA 1
ATOM 848 C C . GLY A 1 109 ? -8.300 11.766 2.351 1.00 58.41 109 GLY A C 1
ATOM 849 O O . GLY A 1 109 ? -7.317 12.424 2.039 1.00 58.41 109 GLY A O 1
ATOM 850 N N . ASN A 1 110 ? -8.879 11.894 3.547 1.00 70.38 110 ASN A N 1
ATOM 851 C CA . ASN A 1 110 ? -8.345 12.839 4.533 1.00 70.38 110 ASN A CA 1
ATOM 852 C C . ASN A 1 110 ? -7.053 12.355 5.209 1.00 70.38 110 ASN A C 1
ATOM 854 O O . ASN A 1 110 ? -6.318 13.169 5.752 1.00 70.38 110 ASN A O 1
ATOM 858 N N . ILE A 1 111 ? -6.797 11.047 5.216 1.00 81.81 111 ILE A N 1
ATOM 859 C CA . ILE A 1 111 ? -5.570 10.462 5.760 1.00 81.81 111 ILE A CA 1
ATOM 860 C C . ILE A 1 111 ? -4.883 9.722 4.622 1.00 81.81 111 ILE A C 1
ATOM 862 O O . ILE A 1 111 ? -5.509 8.920 3.922 1.00 81.81 111 ILE A O 1
ATOM 866 N N . GLU A 1 112 ? -3.598 9.995 4.436 1.00 80.50 112 GLU A N 1
ATOM 867 C CA . GLU A 1 112 ? -2.807 9.380 3.381 1.00 80.50 112 GLU A CA 1
ATOM 868 C C . GLU A 1 112 ? -2.732 7.859 3.583 1.00 80.50 112 GLU A C 1
ATOM 870 O O . GLU A 1 112 ? -2.461 7.362 4.678 1.00 80.50 112 GLU A O 1
ATOM 875 N N . PHE A 1 113 ? -2.968 7.092 2.515 1.00 80.94 113 PHE A N 1
ATOM 876 C CA . PHE A 1 113 ? -2.997 5.626 2.586 1.00 80.94 113 PHE A CA 1
ATOM 877 C C . PHE A 1 113 ? -1.728 5.000 3.210 1.00 80.94 113 PHE A C 1
ATOM 879 O O . PHE A 1 113 ? -1.881 4.118 4.057 1.00 80.94 113 PHE A O 1
ATOM 886 N N . PRO A 1 114 ? -0.497 5.468 2.906 1.00 83.44 114 PRO A N 1
ATOM 887 C CA . PRO A 1 114 ? 0.704 4.950 3.564 1.00 83.44 114 PRO A CA 1
ATOM 888 C C . PRO A 1 114 ? 0.721 5.185 5.084 1.00 83.44 114 PRO A C 1
ATOM 890 O O . PRO A 1 114 ? 1.147 4.312 5.836 1.00 83.44 114 PRO A O 1
ATOM 893 N N . VAL A 1 115 ? 0.187 6.315 5.564 1.00 87.25 115 VAL A N 1
ATOM 894 C CA . VAL A 1 115 ? 0.049 6.589 7.007 1.00 87.25 115 VAL A CA 1
ATOM 895 C C . VAL A 1 115 ? -0.911 5.589 7.652 1.00 87.25 115 VAL A C 1
ATOM 897 O O . VAL A 1 115 ? -0.618 5.055 8.722 1.00 87.25 115 VAL A O 1
ATOM 900 N N . LEU A 1 116 ? -2.029 5.271 6.988 1.00 86.81 116 LEU A N 1
ATOM 901 C CA . LEU A 1 116 ? -2.959 4.243 7.467 1.00 86.81 116 LEU A CA 1
ATOM 902 C C . LEU A 1 116 ? -2.300 2.861 7.537 1.00 86.81 116 LEU A C 1
ATOM 904 O O . LEU A 1 116 ? -2.560 2.117 8.481 1.00 86.81 116 LEU A O 1
ATOM 908 N N . GLN A 1 117 ? -1.440 2.519 6.575 1.00 85.25 117 GLN A N 1
ATOM 909 C CA . GLN A 1 117 ? -0.698 1.256 6.581 1.00 85.25 117 GLN A CA 1
ATOM 910 C C . GLN A 1 117 ? 0.311 1.183 7.727 1.00 85.25 117 GLN A C 1
ATOM 912 O O . GLN A 1 117 ? 0.366 0.172 8.425 1.00 85.25 117 GLN A O 1
ATOM 917 N N . LEU A 1 118 ? 1.050 2.263 7.989 1.00 87.44 118 LEU A N 1
ATOM 918 C CA . LEU A 1 118 ? 1.959 2.335 9.136 1.00 87.44 118 LEU A CA 1
ATOM 919 C C . LEU A 1 118 ? 1.202 2.265 10.469 1.00 87.44 118 LEU A C 1
ATOM 921 O O . LEU A 1 118 ? 1.643 1.567 11.381 1.00 87.44 118 LEU A O 1
ATOM 925 N N . LEU A 1 119 ? 0.033 2.904 10.575 1.00 87.94 119 LEU A N 1
ATOM 926 C CA . LEU A 1 119 ? -0.843 2.783 11.743 1.00 87.94 119 LEU A CA 1
ATOM 927 C C . LEU A 1 119 ? -1.337 1.344 11.936 1.00 87.94 119 LEU A C 1
ATOM 929 O O . LEU A 1 119 ? -1.265 0.822 13.048 1.00 87.94 119 LEU A O 1
ATOM 933 N N . ALA A 1 120 ? -1.809 0.690 10.872 1.00 82.56 120 ALA A N 1
ATOM 934 C CA . ALA A 1 120 ? -2.260 -0.698 10.927 1.00 82.56 120 ALA A CA 1
ATOM 935 C C . ALA A 1 120 ? -1.128 -1.641 11.358 1.00 82.56 120 ALA A C 1
ATOM 937 O O . ALA A 1 120 ? -1.320 -2.438 12.273 1.00 82.56 120 ALA A O 1
ATOM 938 N N . SER A 1 121 ? 0.064 -1.495 10.770 1.00 80.62 121 SER A N 1
ATOM 939 C CA . SER A 1 121 ? 1.265 -2.245 11.160 1.00 80.62 121 SER A CA 1
ATOM 940 C C . SER A 1 121 ? 1.621 -2.016 12.632 1.00 80.62 121 SER A C 1
ATOM 942 O O . SER A 1 121 ? 1.814 -2.976 13.379 1.00 80.62 121 SER A O 1
ATOM 944 N N . LYS A 1 122 ? 1.627 -0.754 13.084 1.00 82.94 122 LYS A N 1
ATOM 945 C CA . LYS A 1 122 ? 1.956 -0.402 14.468 1.00 82.94 122 LYS A CA 1
ATOM 946 C C . LYS A 1 122 ? 0.962 -0.996 15.457 1.00 82.94 122 LYS A C 1
ATOM 948 O O . LYS A 1 122 ? 1.405 -1.514 16.469 1.00 82.94 122 LYS A O 1
ATOM 953 N N . ILE A 1 123 ? -0.340 -0.957 15.176 1.00 78.19 123 ILE A N 1
ATOM 954 C CA . ILE A 1 123 ? -1.367 -1.519 16.069 1.00 78.19 123 ILE A CA 1
ATOM 955 C C . ILE A 1 123 ? -1.304 -3.045 16.103 1.00 78.19 123 ILE A C 1
ATOM 957 O O . ILE A 1 123 ? -1.462 -3.630 17.173 1.00 78.19 123 ILE A O 1
ATOM 961 N N . LEU A 1 124 ? -1.040 -3.692 14.964 1.00 73.75 124 LEU A N 1
ATOM 962 C CA . LEU A 1 124 ? -0.822 -5.137 14.922 1.00 73.75 124 LEU A CA 1
ATOM 963 C C . LEU A 1 124 ? 0.371 -5.526 15.794 1.00 73.75 124 LEU A C 1
ATOM 965 O O . LEU A 1 124 ? 0.221 -6.361 16.674 1.00 73.75 124 LEU A O 1
ATOM 969 N N . ALA A 1 125 ? 1.518 -4.868 15.619 1.00 72.94 125 ALA A N 1
ATOM 970 C CA . ALA A 1 125 ? 2.698 -5.105 16.448 1.00 72.94 125 ALA A CA 1
ATOM 971 C C . ALA A 1 125 ? 2.469 -4.762 17.930 1.00 72.94 125 ALA A C 1
ATOM 973 O O . ALA A 1 125 ? 2.926 -5.500 18.793 1.00 72.94 125 ALA A O 1
ATOM 974 N N . TRP A 1 126 ? 1.753 -3.668 18.216 1.00 70.75 126 TRP A N 1
ATOM 975 C CA . TRP A 1 126 ? 1.410 -3.232 19.576 1.00 70.75 126 TRP A CA 1
ATOM 976 C C . TRP A 1 126 ? 0.608 -4.283 20.325 1.00 70.75 126 TRP A C 1
ATOM 978 O O . TRP A 1 126 ? 0.818 -4.469 21.520 1.00 70.75 126 TRP A O 1
ATOM 988 N N . SER A 1 127 ? -0.293 -4.955 19.604 1.00 59.34 127 SER A N 1
ATOM 989 C CA . SER A 1 127 ? -1.072 -6.065 20.133 1.00 59.34 127 SER A CA 1
ATOM 990 C C . SER A 1 127 ? -0.079 -7.128 20.657 1.00 59.34 127 SER A C 1
ATOM 992 O O . SER A 1 127 ? 0.038 -7.296 21.866 1.00 59.34 127 SER A O 1
ATOM 994 N N . PHE A 1 128 ? 0.797 -7.672 19.803 1.00 51.88 128 PHE A N 1
ATOM 995 C CA . PHE A 1 128 ? 1.710 -8.782 20.145 1.00 51.88 128 PHE A CA 1
ATOM 996 C C . PHE A 1 128 ? 2.772 -8.536 21.237 1.00 51.88 128 PHE A C 1
ATOM 998 O O . PHE A 1 128 ? 3.487 -9.469 21.607 1.00 51.88 128 PHE A O 1
ATOM 1005 N N . THR A 1 129 ? 2.957 -7.304 21.716 1.00 50.84 129 THR A N 1
ATOM 1006 C CA . THR A 1 129 ? 4.053 -6.944 22.639 1.00 50.84 129 THR A CA 1
ATOM 1007 C C . THR A 1 129 ? 3.667 -6.889 24.119 1.00 50.84 129 THR A C 1
ATOM 1009 O O . THR A 1 129 ? 4.554 -6.722 24.956 1.00 50.84 129 THR A O 1
ATOM 1012 N N . VAL A 1 130 ? 2.385 -7.038 24.475 1.00 47.94 130 VAL A N 1
ATOM 1013 C CA . VAL A 1 130 ? 1.936 -6.942 25.875 1.00 47.94 130 VAL A CA 1
ATOM 1014 C C . VAL A 1 130 ? 1.665 -8.334 26.448 1.00 47.94 130 VAL A C 1
ATOM 1016 O O . VAL A 1 130 ? 0.655 -8.961 26.147 1.00 47.94 130 VAL A O 1
ATOM 1019 N N . ASP A 1 131 ? 2.563 -8.797 27.322 1.00 41.78 131 ASP A N 1
ATOM 1020 C CA . ASP A 1 131 ? 2.501 -10.077 28.044 1.00 41.78 131 ASP A CA 1
ATOM 1021 C C . ASP A 1 131 ? 1.360 -10.093 29.084 1.00 41.78 131 ASP A C 1
ATOM 1023 O O . ASP A 1 131 ? 1.557 -10.030 30.298 1.00 41.78 131 ASP A O 1
ATOM 1027 N N . THR A 1 132 ? 0.117 -10.118 28.600 1.00 41.91 132 THR A N 1
ATOM 1028 C CA . THR A 1 132 ? -1.070 -10.393 29.409 1.00 41.91 132 THR A CA 1
ATOM 1029 C C . THR A 1 132 ? -1.943 -11.402 28.677 1.00 41.91 132 THR A C 1
ATOM 1031 O O . THR A 1 132 ? -2.437 -11.170 27.577 1.00 41.91 132 THR A O 1
ATOM 1034 N N . SER A 1 133 ? -2.160 -12.543 29.321 1.00 43.09 133 SER A N 1
ATOM 1035 C CA . SER A 1 133 ? -2.861 -13.747 28.851 1.00 43.09 133 SER A CA 1
ATOM 1036 C C . SER A 1 133 ? -4.332 -13.573 28.412 1.00 43.09 133 SER A C 1
ATOM 1038 O O . SER A 1 133 ? -5.063 -14.554 28.285 1.00 43.09 133 SER A O 1
ATOM 1040 N N . VAL A 1 134 ? -4.800 -12.344 28.177 1.00 43.72 134 VAL A N 1
ATOM 1041 C CA . VAL A 1 134 ? -6.199 -12.005 27.870 1.00 43.72 134 VAL A CA 1
ATOM 1042 C C . VAL A 1 134 ? -6.339 -11.057 26.666 1.00 43.72 134 VAL A C 1
ATOM 1044 O O . VAL A 1 134 ? -7.445 -10.922 26.135 1.00 43.72 134 VAL A O 1
ATOM 1047 N N . LEU A 1 135 ? -5.265 -10.425 26.180 1.00 48.69 135 LEU A N 1
ATOM 1048 C CA . LEU A 1 135 ? -5.387 -9.303 25.247 1.00 48.69 135 LEU A CA 1
ATOM 1049 C C . LEU A 1 135 ? -4.516 -9.401 24.003 1.00 48.69 135 LEU A C 1
ATOM 1051 O O . LEU A 1 135 ? -3.561 -8.660 23.884 1.00 48.69 135 LEU A O 1
ATOM 1055 N N . ASP A 1 136 ? -4.928 -10.241 23.039 1.00 46.66 136 ASP A N 1
ATOM 1056 C CA . ASP A 1 136 ? -4.339 -10.157 21.691 1.00 46.66 136 ASP A CA 1
ATOM 1057 C C . ASP A 1 136 ? -5.174 -10.588 20.477 1.00 46.66 136 ASP A C 1
ATOM 1059 O O . ASP A 1 136 ? -4.734 -10.565 19.331 1.00 46.66 136 ASP A O 1
ATOM 1063 N N . GLY A 1 137 ? -6.446 -10.929 20.679 1.00 52.41 137 GLY A N 1
ATOM 1064 C CA . GLY A 1 137 ? -7.327 -11.307 19.572 1.00 52.41 137 GLY A CA 1
ATOM 1065 C C . GLY A 1 137 ? -8.161 -10.165 18.990 1.00 52.41 137 GLY A C 1
ATOM 1066 O O . GLY A 1 137 ? -8.808 -10.370 17.971 1.00 52.41 137 GLY A O 1
ATOM 1067 N N . TYR A 1 138 ? -8.256 -8.997 19.630 1.00 61.81 138 TYR A N 1
ATOM 1068 C CA . TYR A 1 138 ? -9.418 -8.108 19.435 1.00 61.81 138 TYR A CA 1
ATOM 1069 C C . TYR A 1 138 ? -9.384 -7.285 18.171 1.00 61.81 138 TYR A C 1
ATOM 1071 O O . TYR A 1 138 ? -10.388 -7.187 17.471 1.00 61.81 138 TYR A O 1
ATOM 1079 N N . PHE A 1 139 ? -8.229 -6.724 17.853 1.00 63.94 139 PHE A N 1
ATOM 1080 C CA . PHE A 1 139 ? -8.063 -6.009 16.607 1.00 63.94 139 PHE A CA 1
ATOM 1081 C C . PHE A 1 139 ? -8.158 -6.977 15.417 1.00 63.94 139 PHE A C 1
ATOM 1083 O O . PHE A 1 139 ? -8.870 -6.707 14.455 1.00 63.94 139 PHE A O 1
ATOM 1090 N N . HIS A 1 140 ? -7.593 -8.182 15.539 1.00 65.94 140 HIS A N 1
ATOM 1091 C CA . HIS A 1 140 ? -7.820 -9.263 14.576 1.00 65.94 140 HIS A CA 1
ATOM 1092 C C . HIS A 1 140 ? -9.304 -9.656 14.469 1.00 65.94 140 HIS A C 1
ATOM 1094 O O . HIS A 1 140 ? -9.812 -9.820 13.365 1.00 65.94 140 HIS A O 1
ATOM 1100 N N . ARG A 1 141 ? -10.037 -9.752 15.588 1.00 64.62 141 ARG A N 1
ATOM 1101 C CA . ARG A 1 141 ? -11.484 -10.039 15.623 1.00 64.62 141 ARG A CA 1
ATOM 1102 C C . ARG A 1 141 ? -12.312 -8.917 15.001 1.00 64.62 141 ARG A C 1
ATOM 1104 O O . ARG A 1 141 ? -13.253 -9.214 14.279 1.00 64.62 141 ARG A O 1
ATOM 1111 N N . LEU A 1 142 ? -11.962 -7.651 15.226 1.00 65.12 142 LEU A N 1
ATOM 1112 C CA . LEU A 1 142 ? -12.583 -6.508 14.558 1.00 65.12 142 LEU A CA 1
ATOM 1113 C C . LEU A 1 142 ? -12.446 -6.635 13.050 1.00 65.12 142 LEU A C 1
ATOM 1115 O O . LEU A 1 142 ? -13.421 -6.524 12.316 1.00 65.12 142 LEU A O 1
ATOM 1119 N N . LEU A 1 143 ? -11.226 -6.885 12.592 1.00 66.94 143 LEU A N 1
ATOM 1120 C CA . LEU A 1 143 ? -10.954 -7.048 11.177 1.00 66.94 143 LEU A CA 1
ATOM 1121 C C . LEU A 1 143 ? -11.681 -8.281 10.626 1.00 66.94 143 LEU A C 1
ATOM 1123 O O . LEU A 1 143 ? -12.246 -8.200 9.539 1.00 66.94 143 LEU A O 1
ATOM 1127 N N . ASN A 1 144 ? -11.762 -9.374 11.396 1.00 66.19 144 ASN A N 1
ATOM 1128 C CA . ASN A 1 144 ? -12.582 -10.540 11.059 1.00 66.19 144 ASN A CA 1
ATOM 1129 C C . ASN A 1 144 ? -14.071 -10.182 10.985 1.00 66.19 144 ASN A C 1
ATOM 1131 O O . ASN A 1 144 ? -14.797 -10.804 10.232 1.00 66.19 144 ASN A O 1
ATOM 1135 N N . LEU A 1 145 ? -14.571 -9.220 11.754 1.00 63.47 145 LEU A N 1
ATOM 1136 C CA . LEU A 1 145 ? -15.983 -8.833 11.710 1.00 63.47 145 LEU A CA 1
ATOM 1137 C C . LEU A 1 145 ? -16.270 -7.880 10.547 1.00 63.47 145 LEU A C 1
ATOM 1139 O O . LEU A 1 145 ? -17.272 -8.035 9.856 1.00 63.47 145 LEU A O 1
ATOM 1143 N N . LEU A 1 146 ? -15.367 -6.934 10.288 1.00 65.06 146 LEU A N 1
ATOM 1144 C CA . LEU A 1 146 ? -15.486 -5.993 9.172 1.00 65.06 146 LEU A CA 1
ATOM 1145 C C . LEU A 1 146 ? -15.218 -6.660 7.822 1.00 65.06 146 LEU A C 1
ATOM 1147 O O . LEU A 1 146 ? -15.717 -6.204 6.796 1.00 65.06 146 LEU A O 1
ATOM 1151 N N . SER A 1 147 ? -14.397 -7.710 7.816 1.00 62.38 147 SER A N 1
ATOM 1152 C CA . SER A 1 147 ? -13.916 -8.356 6.602 1.00 62.38 147 SER A CA 1
ATOM 1153 C C . SER A 1 147 ? -13.494 -9.826 6.827 1.00 62.38 147 SER A C 1
ATOM 1155 O O . SER A 1 147 ? -12.343 -10.192 6.558 1.00 62.38 147 SER A O 1
ATOM 1157 N N . PRO A 1 148 ? -14.429 -10.706 7.247 1.00 61.38 148 PRO A N 1
ATOM 1158 C CA . PRO A 1 148 ? -14.141 -12.074 7.711 1.00 61.38 148 PRO A CA 1
ATOM 1159 C C . PRO A 1 148 ? -13.402 -12.949 6.709 1.00 61.38 148 PRO A C 1
ATOM 1161 O O . PRO A 1 148 ? -12.607 -13.803 7.089 1.00 61.38 148 PRO A O 1
ATOM 1164 N N . LYS A 1 149 ? -13.664 -12.751 5.415 1.00 57.75 149 LYS A N 1
ATOM 1165 C CA . LYS A 1 149 ? -13.055 -13.561 4.356 1.00 57.75 149 LYS A CA 1
ATOM 1166 C C . LYS A 1 149 ? -11.608 -13.177 4.056 1.00 57.75 149 LYS A C 1
ATOM 1168 O O . LYS A 1 149 ? -10.918 -13.963 3.422 1.00 57.75 149 LYS A O 1
ATOM 1173 N N . LEU A 1 150 ? -11.158 -11.992 4.469 1.00 57.44 150 LEU A N 1
ATOM 1174 C CA . LEU A 1 150 ? -9.851 -11.476 4.062 1.00 57.44 150 LEU A CA 1
ATOM 1175 C C . LEU A 1 150 ? -8.796 -11.522 5.166 1.00 57.44 150 LEU A C 1
ATOM 1177 O O . LEU A 1 150 ? -7.615 -11.664 4.880 1.00 57.44 150 LEU A O 1
ATOM 1181 N N . THR A 1 151 ? -9.197 -11.466 6.429 1.00 56.62 151 THR A N 1
ATOM 1182 C CA . THR A 1 151 ? -8.274 -11.562 7.566 1.00 56.62 151 THR A CA 1
ATOM 1183 C C . THR A 1 151 ? -7.619 -12.926 7.736 1.00 56.62 151 THR A C 1
ATOM 1185 O O . THR A 1 151 ? -6.495 -12.995 8.225 1.00 56.62 151 THR A O 1
ATOM 1188 N N . VAL A 1 152 ? -8.276 -14.003 7.296 1.00 54.78 152 VAL A N 1
ATOM 1189 C CA . VAL A 1 152 ? -7.725 -15.369 7.332 1.00 54.78 152 VAL A CA 1
ATOM 1190 C C . VAL A 1 152 ? -6.409 -15.474 6.536 1.00 54.78 152 VAL A C 1
ATOM 1192 O O . VAL A 1 152 ? -5.576 -16.316 6.854 1.00 54.78 152 VAL A O 1
ATOM 1195 N N . PHE A 1 153 ? -6.173 -14.581 5.566 1.00 53.47 153 PHE A N 1
ATOM 1196 C CA . PHE A 1 153 ? -5.000 -14.605 4.684 1.00 53.47 153 PHE A CA 1
ATOM 1197 C C . PHE A 1 153 ? -3.879 -13.626 5.068 1.00 53.47 153 PHE A C 1
ATOM 1199 O O . PHE A 1 153 ? -2.775 -13.728 4.535 1.00 53.47 153 PHE A O 1
ATOM 1206 N N . THR A 1 154 ? -4.125 -12.667 5.963 1.00 56.31 154 THR A N 1
ATOM 1207 C CA . THR A 1 154 ? -3.197 -11.542 6.197 1.00 56.31 154 THR A CA 1
ATOM 1208 C C . THR A 1 154 ? -2.158 -11.818 7.287 1.00 56.31 154 THR A C 1
ATOM 1210 O O . THR A 1 154 ? -1.076 -11.243 7.254 1.00 56.31 154 THR A O 1
ATOM 1213 N N . PHE A 1 155 ? -2.444 -12.708 8.242 1.00 50.00 155 PHE A N 1
ATOM 1214 C CA . PHE A 1 155 ? -1.687 -12.792 9.503 1.00 50.00 155 PHE A CA 1
ATOM 1215 C C . PHE A 1 155 ? -0.608 -13.880 9.579 1.00 50.00 155 PHE A C 1
ATOM 1217 O O . PHE A 1 155 ? -0.111 -14.158 10.664 1.00 50.00 155 PHE A O 1
ATOM 1224 N N . GLN A 1 156 ? -0.237 -14.506 8.461 1.00 55.56 156 GLN A N 1
ATOM 1225 C CA . GLN A 1 156 ? 0.692 -15.650 8.468 1.00 55.56 156 GLN A CA 1
ATOM 1226 C C . GLN A 1 156 ? 1.910 -15.487 7.554 1.00 55.56 156 GLN A C 1
ATOM 1228 O O . GLN A 1 156 ? 2.684 -16.428 7.400 1.00 55.56 156 GLN A O 1
ATOM 1233 N N . LEU A 1 157 ? 2.096 -14.324 6.927 1.00 61.59 157 LEU A N 1
ATOM 1234 C CA . LEU A 1 157 ? 3.186 -14.128 5.975 1.00 61.59 157 LEU A CA 1
ATOM 1235 C C . LEU A 1 157 ? 4.279 -13.267 6.577 1.00 61.59 157 LEU A C 1
ATOM 1237 O O . LEU A 1 157 ? 4.041 -12.125 6.959 1.00 61.59 157 LEU A O 1
ATOM 1241 N N . ILE A 1 158 ? 5.489 -13.817 6.589 1.00 68.94 158 ILE A N 1
ATOM 1242 C CA . ILE A 1 158 ? 6.722 -13.065 6.781 1.00 68.94 158 ILE A CA 1
ATOM 1243 C C . ILE A 1 158 ? 7.208 -12.708 5.371 1.00 68.94 158 ILE A C 1
ATOM 1245 O O . ILE A 1 158 ? 7.724 -13.583 4.672 1.00 68.94 158 ILE A O 1
ATOM 1249 N N . PRO A 1 159 ? 7.047 -11.455 4.900 1.00 69.75 159 PRO A N 1
ATOM 1250 C CA . PRO A 1 159 ? 7.348 -11.106 3.512 1.00 69.75 159 PRO A CA 1
ATOM 1251 C C . PRO A 1 159 ? 8.764 -11.480 3.083 1.00 69.75 159 PRO A C 1
ATOM 1253 O O . PRO A 1 159 ? 8.967 -11.936 1.968 1.00 69.75 159 PRO A O 1
ATOM 1256 N N . ARG A 1 160 ? 9.739 -11.343 3.988 1.00 68.69 160 ARG A N 1
ATOM 1257 C CA . ARG A 1 160 ? 11.151 -11.676 3.739 1.00 68.69 160 ARG A CA 1
ATOM 1258 C C . ARG A 1 160 ? 11.371 -13.158 3.435 1.00 68.69 160 ARG A C 1
ATOM 1260 O O . ARG A 1 160 ? 12.284 -13.513 2.701 1.00 68.69 160 ARG A O 1
ATOM 1267 N N . GLU A 1 161 ? 10.544 -14.034 3.993 1.00 71.38 161 GLU A N 1
ATOM 1268 C CA . GLU A 1 161 ? 10.633 -15.471 3.731 1.00 71.38 161 GLU A CA 1
ATOM 1269 C C . GLU A 1 161 ? 9.947 -15.851 2.420 1.00 71.38 161 GLU A C 1
ATOM 1271 O O . GLU A 1 161 ? 10.340 -16.819 1.767 1.00 71.38 161 GLU A O 1
ATOM 1276 N N . VAL A 1 162 ? 8.947 -15.064 2.024 1.00 75.19 162 VAL A N 1
ATOM 1277 C CA . VAL A 1 162 ? 8.050 -15.365 0.911 1.00 75.19 162 VAL A CA 1
ATOM 1278 C C . VAL A 1 162 ? 8.526 -14.714 -0.384 1.00 75.19 162 VAL A C 1
ATOM 1280 O O . VAL A 1 162 ? 8.419 -15.345 -1.428 1.00 75.19 162 VAL A O 1
ATOM 1283 N N . CYS A 1 163 ? 9.099 -13.509 -0.344 1.00 78.69 163 CYS A N 1
ATOM 1284 C CA . CYS A 1 163 ? 9.577 -12.754 -1.507 1.00 78.69 163 CYS A CA 1
ATOM 1285 C C . CYS A 1 163 ? 10.885 -13.321 -2.076 1.00 78.69 163 CYS A C 1
ATOM 1287 O O . CYS A 1 163 ? 11.891 -12.634 -2.133 1.00 78.69 163 CYS A O 1
ATOM 1289 N N . LYS A 1 164 ? 10.880 -14.585 -2.502 1.00 79.38 164 LYS A N 1
ATOM 1290 C CA . LYS A 1 164 ? 11.982 -15.245 -3.215 1.00 79.38 164 LYS A CA 1
ATOM 1291 C C . LYS A 1 164 ? 11.497 -15.701 -4.580 1.00 79.38 164 LYS A C 1
ATOM 1293 O O . LYS A 1 164 ? 10.342 -16.101 -4.722 1.00 79.38 164 LYS A O 1
ATOM 1298 N N . ARG A 1 165 ? 12.388 -15.741 -5.577 1.00 78.75 165 ARG A N 1
ATOM 1299 C CA . ARG A 1 165 ? 12.047 -16.169 -6.952 1.00 78.75 165 ARG A CA 1
ATOM 1300 C C . ARG A 1 165 ? 11.327 -17.518 -7.008 1.00 78.75 165 ARG A C 1
ATOM 1302 O O . ARG A 1 165 ? 10.322 -17.668 -7.694 1.00 78.75 165 ARG A O 1
ATOM 1309 N N . ILE A 1 166 ? 11.785 -18.480 -6.206 1.00 82.94 166 ILE A N 1
ATOM 1310 C CA . ILE A 1 166 ? 11.183 -19.820 -6.082 1.00 82.94 166 ILE A CA 1
ATOM 1311 C C . ILE A 1 166 ? 9.716 -19.798 -5.606 1.00 82.94 166 ILE A C 1
ATOM 1313 O O . ILE A 1 166 ? 8.976 -20.763 -5.794 1.00 82.94 166 ILE A O 1
ATOM 1317 N N . HIS A 1 167 ? 9.272 -18.708 -4.986 1.00 85.31 167 HIS A N 1
ATOM 1318 C CA . HIS A 1 167 ? 7.923 -18.545 -4.460 1.00 85.31 167 HIS A CA 1
ATOM 1319 C C . HIS A 1 167 ? 7.025 -17.676 -5.345 1.00 85.31 167 HIS A C 1
ATOM 1321 O O . HIS A 1 167 ? 5.835 -17.600 -5.052 1.00 85.31 167 HIS A O 1
ATOM 1327 N N . LEU A 1 168 ? 7.522 -17.106 -6.453 1.00 85.62 168 LEU A N 1
ATOM 1328 C CA . LEU A 1 168 ? 6.719 -16.281 -7.370 1.00 85.62 168 LEU A CA 1
ATOM 1329 C C . LEU A 1 168 ? 5.402 -16.959 -7.802 1.00 85.62 168 LEU A C 1
ATOM 1331 O O . LEU A 1 168 ? 4.356 -16.321 -7.675 1.00 85.62 168 LEU A O 1
ATOM 1335 N N . PRO A 1 169 ? 5.369 -18.255 -8.191 1.00 87.69 169 PRO A N 1
ATOM 1336 C CA . PRO A 1 169 ? 4.105 -18.918 -8.525 1.00 87.69 169 PRO A CA 1
ATOM 1337 C C . PRO A 1 169 ? 3.144 -19.038 -7.334 1.00 87.69 169 PRO A C 1
ATOM 1339 O O . PRO A 1 169 ? 1.931 -18.926 -7.501 1.00 87.69 169 PRO A O 1
ATOM 1342 N N . LYS A 1 170 ? 3.675 -19.247 -6.120 1.00 86.62 170 LYS A N 1
ATOM 1343 C CA . LYS A 1 170 ? 2.870 -19.346 -4.891 1.00 86.62 170 LYS A CA 1
ATOM 1344 C C . LYS A 1 170 ? 2.289 -17.990 -4.498 1.00 86.62 170 LYS A C 1
ATOM 1346 O O . LYS A 1 170 ? 1.112 -17.918 -4.160 1.00 86.62 170 LYS A O 1
ATOM 1351 N N . ILE A 1 171 ? 3.097 -16.931 -4.579 1.00 87.62 171 ILE A N 1
ATOM 1352 C CA . ILE A 1 171 ? 2.656 -15.550 -4.353 1.00 87.62 171 ILE A CA 1
ATOM 1353 C C . ILE A 1 171 ? 1.546 -15.210 -5.335 1.00 87.62 171 ILE A C 1
ATOM 1355 O O . ILE A 1 171 ? 0.488 -14.761 -4.910 1.00 87.62 171 ILE A O 1
ATOM 1359 N N . LYS A 1 172 ? 1.753 -15.490 -6.627 1.00 90.25 172 LYS A N 1
ATOM 1360 C CA . LYS A 1 172 ? 0.744 -15.261 -7.661 1.00 90.25 172 LYS A CA 1
ATOM 1361 C C . LYS A 1 172 ? -0.580 -15.937 -7.310 1.00 90.25 172 LYS A C 1
ATOM 1363 O O . LYS A 1 172 ? -1.599 -15.260 -7.258 1.00 90.25 172 LYS A O 1
ATOM 1368 N N . ALA A 1 173 ? -0.558 -17.240 -7.025 1.00 88.12 173 ALA A N 1
ATOM 1369 C CA . ALA A 1 173 ? -1.764 -17.994 -6.691 1.00 88.12 173 ALA A CA 1
ATOM 1370 C C . ALA A 1 173 ? -2.482 -17.418 -5.458 1.00 88.12 173 ALA A C 1
ATOM 1372 O O . ALA A 1 173 ? -3.707 -17.315 -5.435 1.00 88.12 173 ALA A O 1
ATOM 1373 N N . ALA A 1 174 ? -1.725 -16.990 -4.445 1.00 86.00 174 ALA A N 1
ATOM 1374 C CA . ALA A 1 174 ? -2.297 -16.381 -3.254 1.00 86.00 174 ALA A CA 1
ATOM 1375 C C . ALA A 1 174 ? -2.869 -14.976 -3.520 1.00 86.00 174 ALA A C 1
ATOM 1377 O O . ALA A 1 174 ? -3.939 -14.650 -3.008 1.00 86.00 174 ALA A O 1
ATOM 1378 N N . LEU A 1 175 ? -2.211 -14.155 -4.344 1.00 88.00 175 LEU A N 1
ATOM 1379 C CA . LEU A 1 175 ? -2.737 -12.858 -4.778 1.00 88.00 175 LEU A CA 1
ATOM 1380 C C . LEU A 1 175 ? -4.002 -13.023 -5.622 1.00 88.00 175 LEU A C 1
ATOM 1382 O O . LEU A 1 175 ? -4.970 -12.305 -5.393 1.00 88.00 175 LEU A O 1
ATOM 1386 N N . GLU A 1 176 ? -4.033 -13.986 -6.544 1.00 87.69 176 GLU A N 1
ATOM 1387 C CA . GLU A 1 176 ? -5.218 -14.312 -7.346 1.00 87.69 176 GLU A CA 1
ATOM 1388 C C . GLU A 1 176 ? -6.388 -14.769 -6.469 1.00 87.69 176 GLU A C 1
ATOM 1390 O O . GLU A 1 176 ? -7.523 -14.352 -6.702 1.00 87.69 176 GLU A O 1
ATOM 1395 N N . GLU A 1 177 ? -6.127 -15.561 -5.427 1.00 84.50 177 GLU A N 1
ATOM 1396 C CA . GLU A 1 177 ? -7.157 -15.978 -4.475 1.00 84.50 177 GLU A CA 1
ATOM 1397 C C . GLU A 1 177 ? -7.676 -14.796 -3.643 1.00 84.50 177 GLU A C 1
ATOM 1399 O O . GLU A 1 177 ? -8.888 -14.604 -3.519 1.00 84.50 177 GLU A O 1
ATOM 1404 N N . ASN A 1 178 ? -6.785 -13.936 -3.142 1.00 81.88 178 ASN A N 1
ATOM 1405 C CA . ASN A 1 178 ? -7.187 -12.717 -2.439 1.00 81.88 178 ASN A CA 1
ATOM 1406 C C . ASN A 1 178 ? -7.982 -11.775 -3.354 1.00 81.88 178 ASN A C 1
ATOM 1408 O O . ASN A 1 178 ? -9.021 -11.251 -2.953 1.00 81.88 178 ASN A O 1
ATOM 1412 N N . LEU A 1 179 ? -7.547 -11.596 -4.603 1.00 83.88 179 LEU A N 1
ATOM 1413 C CA . LEU A 1 179 ? -8.279 -10.847 -5.622 1.00 83.88 179 LEU A CA 1
ATOM 1414 C C . LEU A 1 179 ? -9.652 -11.463 -5.870 1.00 83.88 179 LEU A C 1
ATOM 1416 O O . LEU A 1 179 ? -10.639 -10.737 -5.870 1.00 83.88 179 LEU A O 1
ATOM 1420 N N . ARG A 1 180 ? -9.765 -12.787 -6.002 1.00 82.94 180 ARG A N 1
ATOM 1421 C CA . ARG A 1 180 ? -11.051 -13.484 -6.159 1.00 82.94 180 ARG A CA 1
ATOM 1422 C C . ARG A 1 180 ? -12.006 -13.193 -5.001 1.00 82.94 180 ARG A C 1
ATOM 1424 O O . ARG A 1 180 ? -13.200 -12.986 -5.230 1.00 82.94 180 ARG A O 1
ATOM 1431 N N . ILE A 1 181 ? -11.499 -13.144 -3.771 1.00 77.56 181 ILE A N 1
ATOM 1432 C CA . ILE A 1 181 ? -12.291 -12.775 -2.592 1.00 77.56 181 ILE A CA 1
ATOM 1433 C C . ILE A 1 181 ? -12.695 -11.295 -2.670 1.00 77.56 181 ILE A C 1
ATOM 1435 O O . ILE A 1 181 ? -13.879 -10.979 -2.535 1.00 77.56 181 ILE A O 1
ATOM 1439 N N . MET A 1 182 ? -11.746 -10.398 -2.954 1.00 78.81 182 MET A N 1
ATOM 1440 C CA . MET A 1 182 ? -11.982 -8.953 -3.049 1.00 78.81 182 MET A CA 1
ATOM 1441 C C . MET A 1 182 ? -12.922 -8.571 -4.197 1.00 78.81 182 MET A C 1
ATOM 1443 O O . MET A 1 182 ? -13.702 -7.637 -4.056 1.00 78.81 182 MET A O 1
ATOM 1447 N N . ARG A 1 183 ? -12.923 -9.282 -5.326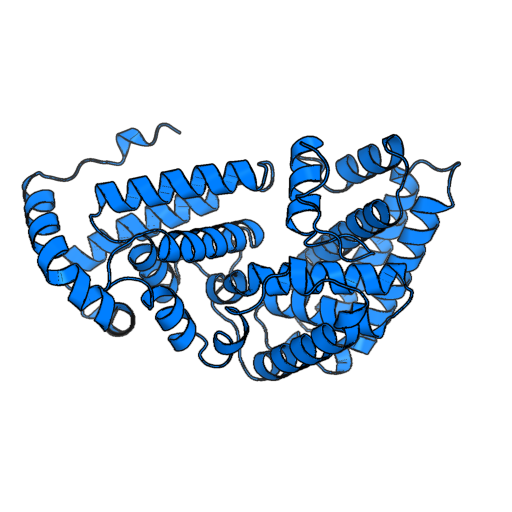 1.00 77.88 183 ARG A N 1
ATOM 1448 C CA . ARG A 1 183 ? -13.852 -9.051 -6.453 1.00 77.88 183 ARG A CA 1
ATOM 1449 C C . ARG A 1 183 ? -15.318 -9.119 -6.030 1.00 77.88 183 ARG A C 1
ATOM 1451 O O . ARG A 1 183 ? -16.153 -8.421 -6.589 1.00 77.88 183 ARG A O 1
ATOM 1458 N N . ASN A 1 184 ? -15.610 -9.907 -4.999 1.00 72.44 184 ASN A N 1
ATOM 1459 C CA . ASN A 1 184 ? -16.960 -10.140 -4.499 1.00 72.44 184 ASN A CA 1
ATOM 1460 C C . ASN A 1 1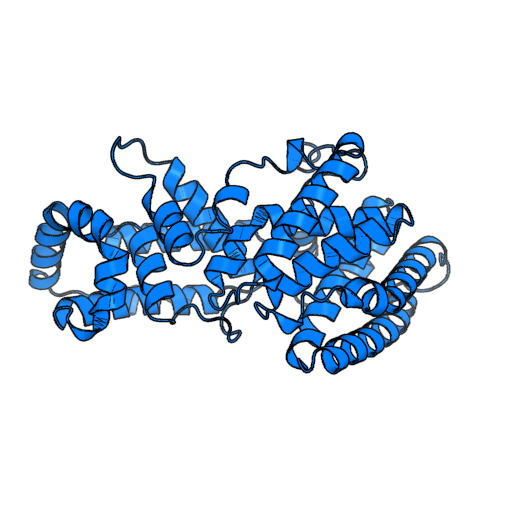84 ? -17.285 -9.355 -3.212 1.00 72.44 184 ASN A C 1
ATOM 1462 O O . ASN A 1 184 ? -18.320 -9.612 -2.597 1.00 72.44 184 ASN A O 1
ATOM 1466 N N . ALA A 1 185 ? -16.415 -8.437 -2.769 1.00 69.94 185 ALA A N 1
ATOM 1467 C CA . ALA A 1 185 ? -16.587 -7.693 -1.518 1.00 69.94 185 ALA A CA 1
ATOM 1468 C C . ALA A 1 185 ? -16.065 -6.250 -1.616 1.00 69.94 185 ALA A C 1
ATOM 1470 O O . ALA A 1 185 ? -14.881 -6.028 -1.854 1.00 69.94 185 ALA A O 1
ATOM 1471 N N . ASP A 1 186 ? -16.911 -5.246 -1.380 1.00 65.31 186 ASP A N 1
ATOM 1472 C CA . ASP A 1 186 ? -16.446 -3.858 -1.253 1.00 65.31 186 ASP A CA 1
ATOM 1473 C C . ASP A 1 186 ? -15.644 -3.673 0.045 1.00 65.31 186 ASP A C 1
ATOM 1475 O O . ASP A 1 186 ? -16.127 -3.982 1.135 1.00 65.31 186 ASP A O 1
ATOM 1479 N N . LEU A 1 187 ? -14.445 -3.091 -0.054 1.00 66.94 187 LEU A N 1
ATOM 1480 C CA . LEU A 1 187 ? -13.608 -2.774 1.105 1.00 66.94 187 LEU A CA 1
ATOM 1481 C C . LEU A 1 187 ? -13.767 -1.306 1.456 1.00 66.94 187 LEU A C 1
ATOM 1483 O O . LEU A 1 187 ? -12.898 -0.477 1.211 1.00 66.94 187 LEU A O 1
ATOM 1487 N N . ARG A 1 188 ? -14.925 -0.963 2.012 1.00 59.94 188 ARG A N 1
ATOM 1488 C CA . ARG A 1 188 ? -15.292 0.446 2.221 1.00 59.94 188 ARG A CA 1
ATOM 1489 C C . ARG A 1 188 ? -14.442 1.138 3.284 1.00 59.94 188 ARG A C 1
ATOM 1491 O O . ARG A 1 188 ? -14.292 2.352 3.261 1.00 59.94 188 ARG A O 1
ATOM 1498 N N . ASN A 1 189 ? -13.847 0.380 4.201 1.00 69.12 189 ASN A N 1
ATOM 1499 C CA . ASN A 1 189 ? -13.062 0.957 5.280 1.00 69.12 189 ASN A CA 1
ATOM 1500 C C . ASN A 1 189 ? -11.576 1.092 4.889 1.00 69.12 189 ASN A C 1
ATOM 1502 O O . ASN A 1 189 ? -10.912 0.107 4.565 1.00 69.12 189 ASN A O 1
ATOM 1506 N N . GLY A 1 190 ? -11.044 2.322 4.919 1.00 68.31 190 GLY A N 1
ATOM 1507 C CA . GLY A 1 190 ? -9.639 2.619 4.594 1.00 68.31 190 GLY A CA 1
ATOM 1508 C C . GLY A 1 190 ? -8.640 1.849 5.451 1.00 68.31 190 GLY A C 1
ATOM 1509 O O . GLY A 1 190 ? -7.597 1.427 4.964 1.00 68.31 190 GLY A O 1
ATOM 1510 N N . PHE A 1 191 ? -9.003 1.577 6.695 1.00 73.75 191 PHE A N 1
ATOM 1511 C CA . PHE A 1 191 ? -8.149 0.886 7.635 1.00 73.75 191 PHE A CA 1
ATOM 1512 C C . PHE A 1 191 ? -8.201 -0.646 7.475 1.00 73.75 191 PHE A C 1
ATOM 1514 O O . PHE A 1 191 ? -7.173 -1.310 7.545 1.00 73.75 191 PHE A O 1
ATOM 1521 N N . VAL A 1 192 ? -9.362 -1.213 7.128 1.00 73.25 192 VAL A N 1
ATOM 1522 C CA . VAL A 1 192 ? -9.465 -2.623 6.686 1.00 73.25 192 VAL A CA 1
ATOM 1523 C C . VAL A 1 192 ? -8.640 -2.871 5.420 1.00 73.25 192 VAL A C 1
ATOM 1525 O O . VAL A 1 192 ? -8.082 -3.943 5.236 1.00 73.25 192 VAL A O 1
ATOM 1528 N N . ARG A 1 193 ? -8.521 -1.879 4.538 1.00 77.81 193 ARG A N 1
ATOM 1529 C CA . ARG A 1 193 ? -7.612 -1.963 3.384 1.00 77.81 193 ARG A CA 1
ATOM 1530 C C . ARG A 1 193 ? -6.155 -1.821 3.807 1.00 77.81 193 ARG A C 1
ATOM 1532 O O . ARG A 1 193 ? -5.288 -2.525 3.301 1.00 77.81 193 ARG A O 1
ATOM 1539 N N . ALA A 1 194 ? -5.891 -0.950 4.774 1.00 77.06 194 ALA A N 1
ATOM 1540 C CA . ALA A 1 194 ? -4.554 -0.742 5.293 1.00 77.06 194 ALA A CA 1
ATOM 1541 C C . ALA A 1 194 ? -3.974 -1.984 5.980 1.00 77.06 194 ALA A C 1
ATOM 1543 O O . ALA A 1 194 ? -2.765 -2.139 5.950 1.00 77.06 194 ALA A O 1
ATOM 1544 N N . VAL A 1 195 ? -4.781 -2.906 6.526 1.00 76.38 195 VAL A N 1
ATOM 1545 C CA . VAL A 1 195 ? -4.238 -4.119 7.175 1.00 76.38 195 VAL A CA 1
ATOM 1546 C C . VAL A 1 195 ? -3.566 -5.087 6.212 1.00 76.38 195 VAL A C 1
ATOM 1548 O O . VAL A 1 195 ? -2.747 -5.889 6.647 1.00 76.38 195 VAL A O 1
ATOM 1551 N N . PHE A 1 196 ? -3.798 -4.962 4.904 1.00 78.56 196 PHE A N 1
ATOM 1552 C CA . PHE A 1 196 ? -3.021 -5.668 3.884 1.00 78.56 196 PHE A CA 1
ATOM 1553 C C . PHE A 1 196 ? -1.632 -5.047 3.686 1.00 78.56 196 PHE A C 1
ATOM 1555 O O . PHE A 1 196 ? -1.134 -5.073 2.567 1.00 78.56 196 PHE A O 1
ATOM 1562 N N . VAL A 1 197 ? -1.002 -4.467 4.718 1.00 79.19 197 VAL A N 1
ATOM 1563 C CA . VAL A 1 197 ? 0.327 -3.831 4.621 1.00 79.19 197 VAL A CA 1
ATOM 1564 C C . VAL A 1 197 ? 1.311 -4.783 3.954 1.00 79.19 197 VAL A C 1
ATOM 1566 O O . VAL A 1 197 ? 1.871 -4.469 2.908 1.00 79.19 197 VAL A O 1
ATOM 1569 N N . GLU A 1 198 ? 1.453 -5.986 4.509 1.00 79.69 198 GLU A N 1
ATOM 1570 C CA . GLU A 1 198 ? 2.426 -6.956 4.016 1.00 79.69 198 GLU A CA 1
ATOM 1571 C C . GLU A 1 198 ? 2.076 -7.462 2.621 1.00 79.69 198 GLU A C 1
ATOM 1573 O O . GLU A 1 198 ? 2.941 -7.523 1.754 1.00 79.69 198 GLU A O 1
ATOM 1578 N N . TRP A 1 199 ? 0.798 -7.714 2.343 1.00 84.38 199 TRP A N 1
ATOM 1579 C CA . TRP A 1 199 ? 0.358 -8.076 0.998 1.00 84.38 199 TRP A CA 1
ATOM 1580 C C . TRP A 1 199 ? 0.540 -6.953 -0.024 1.00 84.38 199 TRP A C 1
ATOM 1582 O O . TRP A 1 199 ? 0.841 -7.234 -1.180 1.00 84.38 199 TRP A O 1
ATOM 1592 N N . THR A 1 200 ? 0.401 -5.691 0.382 1.00 86.94 200 THR A N 1
ATOM 1593 C CA . THR A 1 200 ? 0.663 -4.525 -0.471 1.00 86.94 200 THR A CA 1
ATOM 1594 C C . THR A 1 200 ? 2.146 -4.485 -0.811 1.00 86.94 200 THR A C 1
ATOM 1596 O O . THR A 1 200 ? 2.494 -4.421 -1.981 1.00 86.94 200 THR A O 1
ATOM 1599 N N . ARG A 1 201 ? 3.028 -4.625 0.184 1.00 85.25 201 ARG A N 1
ATOM 1600 C CA . ARG A 1 201 ? 4.484 -4.652 -0.024 1.00 85.25 201 ARG A CA 1
ATOM 1601 C C . ARG A 1 201 ? 4.918 -5.839 -0.892 1.00 85.25 201 ARG A C 1
ATOM 1603 O O . ARG A 1 201 ? 5.680 -5.658 -1.837 1.00 85.25 201 ARG A O 1
ATOM 1610 N N . ILE A 1 202 ? 4.376 -7.035 -0.638 1.00 87.56 202 ILE A N 1
ATOM 1611 C CA . ILE A 1 202 ? 4.605 -8.234 -1.464 1.00 87.56 202 ILE A CA 1
ATOM 1612 C C . ILE A 1 202 ? 4.127 -7.998 -2.900 1.00 87.56 202 ILE A C 1
ATOM 1614 O O . ILE A 1 202 ? 4.862 -8.296 -3.835 1.00 87.56 202 ILE A O 1
ATOM 1618 N N . SER A 1 203 ? 2.928 -7.442 -3.093 1.00 90.31 203 SER A N 1
ATOM 1619 C CA . SER A 1 203 ? 2.376 -7.153 -4.426 1.00 90.31 203 SER A CA 1
ATOM 1620 C C . SER A 1 203 ? 3.195 -6.110 -5.171 1.00 90.31 203 SER A C 1
ATOM 1622 O O . SER A 1 203 ? 3.366 -6.219 -6.383 1.00 90.31 203 SER A O 1
ATOM 1624 N N . HIS A 1 204 ? 3.726 -5.128 -4.443 1.00 89.75 204 HIS A N 1
ATOM 1625 C CA . HIS A 1 204 ? 4.610 -4.101 -4.976 1.00 89.75 204 HIS A CA 1
ATOM 1626 C C . HIS A 1 204 ? 5.908 -4.699 -5.506 1.00 89.75 204 HIS A C 1
ATOM 1628 O O . HIS A 1 204 ? 6.234 -4.536 -6.681 1.00 89.75 204 HIS A O 1
ATOM 1634 N N . TRP A 1 205 ? 6.599 -5.479 -4.673 1.00 87.88 205 TRP A N 1
ATOM 1635 C CA . TRP A 1 205 ? 7.788 -6.228 -5.080 1.00 87.88 205 TRP A CA 1
ATOM 1636 C C . TRP A 1 205 ? 7.498 -7.184 -6.247 1.00 87.88 205 TRP A C 1
ATOM 1638 O O . TRP A 1 205 ? 8.267 -7.249 -7.206 1.00 87.88 205 TRP A O 1
ATOM 1648 N N . PHE A 1 206 ? 6.370 -7.896 -6.197 1.00 89.44 206 PHE A N 1
ATOM 1649 C CA . PHE A 1 206 ? 5.962 -8.858 -7.219 1.00 89.44 206 PHE A CA 1
ATOM 1650 C C . PHE A 1 206 ? 5.720 -8.184 -8.575 1.00 89.44 206 PHE A C 1
ATOM 1652 O O . PHE A 1 206 ? 6.175 -8.683 -9.606 1.00 89.44 206 PHE A O 1
ATOM 1659 N N . ALA A 1 207 ? 5.066 -7.020 -8.579 1.00 91.12 207 ALA A N 1
ATOM 1660 C CA . ALA A 1 207 ? 4.819 -6.262 -9.796 1.00 91.12 207 ALA A CA 1
ATOM 1661 C C . ALA A 1 207 ? 6.103 -5.648 -10.378 1.00 91.12 207 ALA A C 1
ATOM 1663 O O . ALA A 1 207 ? 6.332 -5.768 -11.582 1.00 91.12 207 ALA A O 1
ATOM 1664 N N . ALA A 1 208 ? 6.971 -5.077 -9.534 1.00 88.88 208 ALA A N 1
ATOM 1665 C CA . ALA A 1 208 ? 8.280 -4.569 -9.953 1.00 88.88 208 ALA A CA 1
ATOM 1666 C C . ALA A 1 208 ? 9.171 -5.685 -10.531 1.00 88.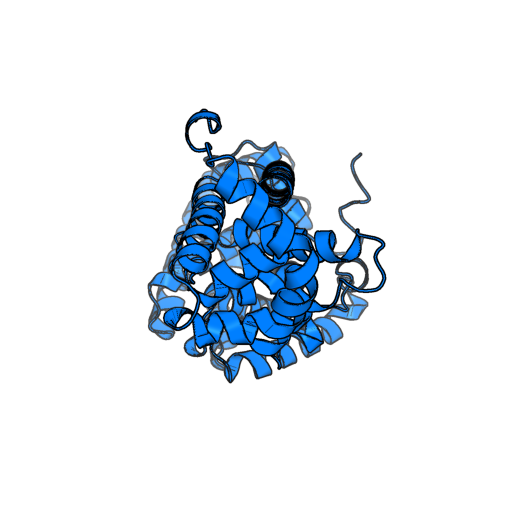88 208 ALA A C 1
ATOM 1668 O O . ALA A 1 208 ? 9.778 -5.519 -11.586 1.00 88.88 208 ALA A O 1
ATOM 1669 N N . THR A 1 209 ? 9.182 -6.864 -9.901 1.00 87.00 209 THR A N 1
ATOM 1670 C CA . THR A 1 209 ? 9.891 -8.045 -10.423 1.00 87.00 209 THR A CA 1
ATOM 1671 C C . THR A 1 209 ? 9.339 -8.463 -11.787 1.00 87.00 209 THR A C 1
ATOM 1673 O O . THR A 1 209 ? 10.107 -8.757 -12.697 1.00 87.00 209 THR A O 1
ATOM 1676 N N . GLY A 1 210 ? 8.014 -8.432 -11.971 1.00 89.06 210 GLY A N 1
ATOM 1677 C CA . GLY A 1 210 ? 7.381 -8.689 -13.267 1.00 89.06 210 GLY A CA 1
ATOM 1678 C C . GLY A 1 210 ? 7.787 -7.699 -14.366 1.00 89.06 210 GLY A C 1
ATOM 1679 O O . GLY A 1 210 ? 7.919 -8.100 -15.523 1.00 89.06 210 GLY A O 1
ATOM 1680 N N . LEU A 1 211 ? 8.026 -6.428 -14.029 1.00 89.44 211 LEU A N 1
ATOM 1681 C CA . LEU A 1 211 ? 8.567 -5.440 -14.971 1.00 89.44 211 LEU A CA 1
ATOM 1682 C C . LEU A 1 211 ? 10.010 -5.779 -15.361 1.00 89.44 211 LEU A C 1
ATOM 1684 O O . LEU A 1 211 ? 10.286 -5.947 -16.549 1.00 89.44 211 LEU A O 1
ATOM 1688 N N . VAL A 1 212 ? 10.894 -5.960 -14.374 1.00 86.50 212 VAL A N 1
ATOM 1689 C CA . VAL A 1 212 ? 12.325 -6.253 -14.588 1.00 86.50 212 VAL A CA 1
ATOM 1690 C C . VAL A 1 212 ? 12.528 -7.563 -15.357 1.00 86.50 212 VAL A C 1
ATOM 1692 O O . VAL A 1 212 ? 13.311 -7.623 -16.301 1.00 86.50 212 VAL A O 1
ATOM 1695 N N . GLU A 1 213 ? 11.794 -8.619 -15.004 1.00 86.94 213 GLU A N 1
ATOM 1696 C CA . GLU A 1 213 ? 11.924 -9.943 -15.632 1.00 86.94 213 GLU A CA 1
ATOM 1697 C C . GLU A 1 213 ? 11.085 -10.099 -16.908 1.00 86.94 213 GLU A C 1
ATOM 1699 O O . GLU A 1 213 ? 11.067 -11.166 -17.519 1.00 86.94 213 GLU A O 1
ATOM 1704 N N . SER A 1 214 ? 10.404 -9.039 -17.352 1.00 88.88 214 SER A N 1
ATOM 1705 C CA . SER A 1 214 ? 9.548 -9.059 -18.542 1.00 88.88 214 SER A CA 1
ATOM 1706 C C . SER A 1 214 ? 8.379 -10.064 -18.475 1.00 88.88 214 SER A C 1
ATOM 1708 O O . SER A 1 214 ? 7.983 -10.652 -19.483 1.00 88.88 214 SER A O 1
ATOM 1710 N N . ILE A 1 215 ? 7.793 -10.243 -17.288 1.00 90.50 215 ILE A N 1
ATOM 1711 C CA . ILE A 1 215 ? 6.676 -11.158 -17.016 1.00 90.50 215 ILE A CA 1
ATOM 1712 C C . ILE A 1 215 ? 5.403 -10.346 -16.731 1.00 90.50 215 ILE A C 1
ATOM 1714 O O . ILE A 1 215 ? 5.072 -10.046 -15.580 1.00 90.50 215 ILE A O 1
ATOM 1718 N N . LEU A 1 216 ? 4.652 -10.029 -17.793 1.00 90.31 216 LEU A N 1
ATOM 1719 C CA . LEU A 1 216 ? 3.396 -9.261 -17.728 1.00 90.31 216 LEU A CA 1
ATOM 1720 C C . LEU A 1 216 ? 2.408 -9.816 -16.696 1.00 90.31 216 LEU A C 1
ATOM 1722 O O . LEU A 1 216 ? 1.743 -9.062 -15.998 1.00 90.31 216 LEU A O 1
ATOM 1726 N N . ASP A 1 217 ? 2.294 -11.137 -16.605 1.00 90.06 217 ASP A N 1
ATOM 1727 C CA . ASP A 1 217 ? 1.326 -11.799 -15.730 1.00 90.06 217 ASP A CA 1
ATOM 1728 C C . ASP A 1 217 ? 1.599 -11.534 -14.237 1.00 90.06 217 ASP A C 1
ATOM 1730 O O . ASP A 1 217 ? 0.663 -11.402 -13.441 1.00 90.06 217 ASP A O 1
ATOM 1734 N N . TYR A 1 218 ? 2.875 -11.378 -13.862 1.00 90.75 218 TYR A N 1
ATOM 1735 C CA . TYR A 1 218 ? 3.269 -11.009 -12.502 1.00 90.75 218 TYR A CA 1
ATOM 1736 C C . TYR A 1 218 ? 2.974 -9.536 -12.230 1.00 90.75 218 TYR A C 1
ATOM 1738 O O . TYR A 1 218 ? 2.321 -9.217 -11.234 1.00 90.75 218 TYR A O 1
ATOM 1746 N N . PHE A 1 219 ? 3.353 -8.658 -13.166 1.00 91.81 219 PHE A N 1
ATOM 1747 C CA . PHE A 1 219 ? 3.011 -7.239 -13.099 1.00 91.81 219 PHE A CA 1
ATOM 1748 C C . PHE A 1 219 ? 1.505 -7.030 -12.951 1.00 91.81 219 PHE A C 1
ATOM 1750 O O . PHE A 1 219 ? 1.062 -6.426 -11.980 1.00 91.81 219 PHE A O 1
ATOM 1757 N N . ALA A 1 220 ? 0.710 -7.582 -13.865 1.00 90.88 220 ALA A N 1
ATOM 1758 C CA . ALA A 1 220 ? -0.725 -7.356 -13.911 1.00 90.88 220 ALA A CA 1
ATOM 1759 C C . ALA A 1 220 ? -1.431 -7.853 -12.642 1.00 90.88 220 ALA A C 1
ATOM 1761 O O . ALA A 1 220 ? -2.313 -7.173 -12.129 1.00 90.88 220 ALA A O 1
ATOM 1762 N N . THR A 1 221 ? -1.021 -9.006 -12.102 1.00 90.62 221 THR A N 1
ATOM 1763 C CA . THR A 1 221 ? -1.619 -9.567 -10.880 1.00 90.62 221 THR A CA 1
ATOM 1764 C C . THR A 1 221 ? -1.266 -8.734 -9.641 1.00 90.62 221 THR A C 1
ATOM 1766 O O . THR A 1 221 ? -2.154 -8.403 -8.854 1.00 90.62 221 THR A O 1
ATOM 1769 N N . GLY A 1 222 ? 0.007 -8.355 -9.465 1.00 91.69 222 GLY A N 1
ATOM 1770 C CA . GLY A 1 222 ? 0.421 -7.504 -8.343 1.00 91.69 222 GLY A CA 1
ATOM 1771 C C . GLY A 1 222 ? -0.172 -6.096 -8.435 1.00 91.69 222 GLY A C 1
ATOM 1772 O O . GLY A 1 222 ? -0.671 -5.556 -7.448 1.00 91.69 222 GLY A O 1
ATOM 1773 N N . PHE A 1 223 ? -0.197 -5.527 -9.638 1.00 91.06 223 PHE A N 1
ATOM 1774 C CA . PHE A 1 223 ? -0.763 -4.210 -9.890 1.00 91.06 223 PHE A CA 1
ATOM 1775 C C . PHE A 1 223 ? -2.283 -4.176 -9.666 1.00 91.06 223 PHE A C 1
ATOM 1777 O O . PHE A 1 223 ? -2.772 -3.253 -9.015 1.00 91.06 223 PHE A O 1
ATOM 1784 N N . GLU A 1 224 ? -3.027 -5.205 -10.097 1.00 88.75 224 GLU A N 1
ATOM 1785 C CA . GLU A 1 224 ? -4.466 -5.328 -9.806 1.00 88.75 224 GLU A CA 1
ATOM 1786 C C . GLU A 1 224 ? -4.718 -5.318 -8.297 1.00 88.75 224 GLU A C 1
ATOM 1788 O O . GLU A 1 224 ? -5.590 -4.592 -7.816 1.00 88.75 224 GLU A O 1
ATOM 1793 N N . PHE A 1 225 ? -3.923 -6.076 -7.535 1.00 88.88 225 PHE A N 1
ATOM 1794 C CA . PHE A 1 225 ? -4.034 -6.120 -6.079 1.00 88.88 225 PHE A CA 1
ATOM 1795 C C . PHE A 1 225 ? -3.828 -4.736 -5.453 1.00 88.88 225 PHE A C 1
ATOM 1797 O O . PHE A 1 225 ? -4.652 -4.287 -4.653 1.00 88.88 225 PHE A O 1
ATOM 1804 N N . LEU A 1 226 ? -2.766 -4.030 -5.844 1.00 88.81 226 LEU A N 1
ATOM 1805 C CA . LEU A 1 226 ? -2.435 -2.704 -5.314 1.00 88.81 226 LEU A CA 1
ATOM 1806 C C . LEU A 1 226 ? -3.508 -1.668 -5.627 1.00 88.81 226 LEU A C 1
ATOM 1808 O O . LEU A 1 226 ? -3.913 -0.908 -4.742 1.00 88.81 226 LEU A O 1
ATOM 1812 N N . VAL A 1 227 ? -3.998 -1.656 -6.867 1.00 85.38 227 VAL A N 1
ATOM 1813 C CA . VAL A 1 227 ? -5.086 -0.770 -7.280 1.00 85.38 227 VAL A CA 1
ATOM 1814 C C . VAL A 1 227 ? -6.346 -1.095 -6.484 1.00 85.38 227 VAL A C 1
ATOM 1816 O O . VAL A 1 227 ? -6.964 -0.183 -5.932 1.00 85.38 227 VAL A O 1
ATOM 1819 N N . ARG A 1 228 ? -6.689 -2.380 -6.329 1.00 82.31 228 ARG A N 1
ATOM 1820 C CA . ARG A 1 228 ? -7.881 -2.829 -5.600 1.00 82.31 228 ARG A CA 1
ATOM 1821 C C . ARG A 1 228 ? -7.861 -2.431 -4.128 1.00 82.31 228 ARG A C 1
ATOM 1823 O O . ARG A 1 228 ? -8.859 -1.910 -3.619 1.00 82.31 228 ARG A O 1
ATOM 1830 N N . VAL A 1 229 ? -6.737 -2.655 -3.450 1.00 82.81 229 VAL A N 1
ATOM 1831 C CA . VAL A 1 229 ? -6.547 -2.269 -2.047 1.00 82.81 229 VAL A CA 1
ATOM 1832 C C . VAL A 1 229 ? -6.531 -0.744 -1.904 1.00 82.81 229 VAL A C 1
ATOM 1834 O O . VAL A 1 229 ? -7.125 -0.211 -0.970 1.00 82.81 229 VAL A O 1
ATOM 1837 N N . SER A 1 230 ? -5.956 -0.009 -2.856 1.00 79.44 230 SER A N 1
ATOM 1838 C CA . SER A 1 230 ? -5.897 1.457 -2.784 1.00 79.44 230 SER A CA 1
ATOM 1839 C C . SER A 1 230 ? -7.247 2.136 -3.051 1.00 79.44 230 SER A C 1
ATOM 1841 O O . SER A 1 230 ? -7.581 3.118 -2.388 1.00 79.44 230 SER A O 1
ATOM 1843 N N . CYS A 1 231 ? -8.069 1.612 -3.966 1.00 74.62 231 CYS A N 1
ATOM 1844 C CA . CYS A 1 231 ? -9.364 2.214 -4.316 1.00 74.62 231 CYS A CA 1
ATOM 1845 C C . CYS A 1 231 ? -10.539 1.690 -3.478 1.00 74.62 231 CYS A C 1
ATOM 1847 O O . CYS A 1 231 ? -11.523 2.396 -3.286 1.00 74.62 231 CYS A O 1
ATOM 1849 N N . GLY A 1 232 ? -10.463 0.458 -2.960 1.00 71.44 232 GLY A N 1
ATOM 1850 C CA . GLY A 1 232 ? -11.536 -0.142 -2.163 1.00 71.44 232 GLY A CA 1
ATOM 1851 C C . GLY A 1 232 ? -12.812 -0.506 -2.934 1.00 71.44 232 GLY A C 1
ATOM 1852 O O . GLY A 1 232 ? -13.703 -1.129 -2.351 1.00 71.44 232 GLY A O 1
ATOM 1853 N N . SER A 1 233 ? -12.871 -0.273 -4.251 1.00 69.12 233 SER A N 1
ATOM 1854 C CA . SER A 1 233 ? -14.029 -0.560 -5.116 1.00 69.12 233 SER A CA 1
ATOM 1855 C C . SER A 1 233 ? -13.953 -1.896 -5.862 1.00 69.12 233 SER A C 1
ATOM 1857 O O . SER A 1 233 ? -12.931 -2.210 -6.476 1.00 69.12 233 SER A O 1
ATOM 1859 N N . SER A 1 234 ? -15.038 -2.679 -5.845 1.00 64.25 234 SER A N 1
ATOM 1860 C CA . SER A 1 234 ? -15.155 -3.950 -6.588 1.00 64.25 234 SER A CA 1
ATOM 1861 C C . SER A 1 234 ? -15.030 -3.793 -8.099 1.00 64.25 234 SER A C 1
ATOM 1863 O O . SER A 1 234 ? -14.579 -4.724 -8.761 1.00 64.25 234 SER A O 1
ATOM 1865 N N . ARG A 1 235 ? -15.314 -2.603 -8.638 1.00 67.50 235 ARG A N 1
ATOM 1866 C CA . ARG A 1 235 ? -15.205 -2.310 -10.076 1.00 67.50 235 ARG A CA 1
ATOM 1867 C C . ARG A 1 235 ? -13.772 -2.390 -10.593 1.00 67.50 235 ARG A C 1
ATOM 1869 O O . ARG A 1 235 ? -13.564 -2.784 -11.735 1.00 67.50 235 ARG A O 1
ATOM 1876 N N . SER A 1 236 ? -12.803 -2.055 -9.744 1.00 61.25 236 SER A N 1
ATOM 1877 C CA . SER A 1 236 ? -11.376 -2.078 -10.080 1.00 61.25 236 SER A CA 1
ATOM 1878 C C . SER A 1 236 ? -10.781 -3.487 -10.199 1.00 61.25 236 SER A C 1
ATOM 1880 O O . SER A 1 236 ? -9.745 -3.651 -10.834 1.00 61.25 236 SER A O 1
ATOM 1882 N N . ALA A 1 237 ? -11.419 -4.513 -9.622 1.00 56.88 237 ALA A N 1
ATOM 1883 C CA . ALA A 1 237 ? -10.980 -5.897 -9.763 1.00 56.88 237 ALA A CA 1
ATOM 1884 C C . ALA A 1 237 ? -11.829 -6.584 -10.834 1.00 56.88 237 ALA A C 1
ATOM 1886 O O . ALA A 1 237 ? -12.850 -7.213 -10.562 1.00 56.88 237 ALA A O 1
ATOM 1887 N N . ASN A 1 238 ? -11.419 -6.429 -12.085 1.00 64.38 238 ASN A N 1
ATOM 1888 C CA . ASN A 1 238 ? -12.067 -7.067 -13.222 1.00 64.38 238 ASN A CA 1
ATOM 1889 C C . ASN A 1 238 ? -11.063 -8.004 -13.903 1.00 64.38 238 ASN A C 1
ATOM 1891 O O . ASN A 1 238 ? -9.886 -7.684 -13.994 1.00 64.38 238 ASN A O 1
ATOM 1895 N N . LEU A 1 239 ? -11.519 -9.136 -14.443 1.00 57.75 239 LEU A N 1
ATOM 1896 C CA . LEU A 1 239 ? -10.703 -9.990 -15.315 1.00 57.75 239 LEU A CA 1
ATOM 1897 C C . LEU A 1 239 ? -10.116 -9.202 -16.504 1.00 57.75 239 LEU A C 1
ATOM 1899 O O . LEU A 1 239 ? -9.021 -9.513 -16.971 1.00 57.75 239 LEU A O 1
ATOM 1903 N N . SER A 1 240 ? -10.795 -8.133 -16.935 1.00 65.94 240 SER A N 1
ATOM 1904 C CA . SER A 1 240 ? -10.301 -7.196 -17.950 1.00 65.94 240 SER A CA 1
ATOM 1905 C C . SER A 1 240 ? -9.092 -6.365 -17.506 1.00 65.94 240 SER A C 1
ATOM 1907 O O . SER A 1 240 ? -8.442 -5.751 -18.350 1.00 65.94 240 SER A O 1
ATOM 1909 N N . PHE A 1 241 ? -8.759 -6.339 -16.210 1.00 72.12 241 PHE A N 1
ATOM 1910 C CA . PHE A 1 241 ? -7.669 -5.531 -15.666 1.00 72.12 241 PHE A CA 1
ATOM 1911 C C . PHE A 1 241 ? -6.326 -5.884 -16.308 1.00 72.12 241 PHE A C 1
ATOM 1913 O O . PHE A 1 241 ? -5.569 -4.980 -16.638 1.00 72.12 241 PHE A O 1
ATOM 1920 N N . ARG A 1 242 ? -6.071 -7.166 -16.608 1.00 71.69 242 ARG A N 1
ATOM 1921 C CA . ARG A 1 242 ? -4.844 -7.592 -17.309 1.00 71.69 242 ARG A CA 1
ATOM 1922 C C . ARG A 1 242 ? -4.682 -6.944 -18.685 1.00 71.69 242 ARG A C 1
ATOM 1924 O O . ARG A 1 242 ? -3.574 -6.574 -19.063 1.00 71.69 242 ARG A O 1
ATOM 1931 N N . PHE A 1 243 ? -5.783 -6.786 -19.420 1.00 77.31 243 PHE A N 1
ATOM 1932 C CA . PHE A 1 243 ? -5.779 -6.122 -20.724 1.00 77.31 243 PHE A CA 1
ATOM 1933 C C . PHE A 1 243 ? -5.614 -4.608 -20.576 1.00 77.31 243 PHE A C 1
ATOM 1935 O O . PHE A 1 243 ? -4.877 -3.994 -21.339 1.00 77.31 243 PHE A O 1
ATOM 1942 N N . LEU A 1 244 ? -6.251 -4.018 -19.562 1.00 78.31 244 LEU A N 1
ATOM 1943 C CA . LEU A 1 244 ? -6.154 -2.587 -19.266 1.00 78.31 244 LEU A CA 1
ATOM 1944 C C . LEU A 1 244 ? -4.773 -2.188 -18.728 1.00 78.31 244 LEU A C 1
ATOM 1946 O O . LEU A 1 244 ? -4.334 -1.068 -18.959 1.00 78.31 244 LEU A O 1
ATOM 1950 N N . SER A 1 245 ? -4.067 -3.098 -18.053 1.00 83.56 245 SER A N 1
ATOM 1951 C CA . SER A 1 245 ? -2.716 -2.865 -17.540 1.00 83.56 245 SER A CA 1
ATOM 1952 C C . SER A 1 245 ? -1.619 -3.050 -18.588 1.00 83.56 245 SER A C 1
ATOM 1954 O O . SER A 1 245 ? -0.492 -2.645 -18.335 1.00 83.56 245 SER A O 1
ATOM 1956 N N . LEU A 1 246 ? -1.906 -3.660 -19.746 1.00 89.00 246 LEU A N 1
ATOM 1957 C CA . LEU A 1 246 ? -0.896 -3.936 -20.778 1.00 89.00 246 LEU A CA 1
ATOM 1958 C C . LEU A 1 246 ? -0.250 -2.659 -21.352 1.00 89.00 246 LEU A C 1
ATOM 1960 O O . LEU A 1 246 ? 0.977 -2.619 -21.427 1.00 89.00 246 LEU A O 1
ATOM 1964 N N . PRO A 1 247 ? -1.005 -1.605 -21.724 1.00 89.06 247 PRO A N 1
ATOM 1965 C CA . PRO A 1 247 ? -0.392 -0.355 -22.168 1.00 89.06 247 PRO A CA 1
ATOM 1966 C C . PRO A 1 247 ? 0.496 0.262 -21.084 1.00 89.06 247 PRO A C 1
ATOM 1968 O O . PRO A 1 247 ? 1.602 0.700 -21.376 1.00 89.06 247 PRO A O 1
ATOM 1971 N N . LEU A 1 248 ? 0.055 0.211 -19.821 1.00 90.44 248 LEU A N 1
ATOM 1972 C CA . LEU A 1 248 ? 0.818 0.751 -18.695 1.00 90.44 248 LEU A CA 1
ATOM 1973 C C . LEU A 1 248 ? 2.102 -0.046 -18.451 1.00 90.44 248 LEU A C 1
ATOM 1975 O O . LEU A 1 248 ? 3.151 0.535 -18.213 1.00 90.44 248 LEU A O 1
ATOM 1979 N N . TYR A 1 249 ? 2.021 -1.372 -18.542 1.00 92.06 249 TYR A N 1
ATOM 1980 C CA . TYR A 1 249 ? 3.171 -2.265 -18.460 1.00 92.06 249 TYR A CA 1
ATOM 1981 C C . TYR A 1 249 ? 4.219 -1.929 -19.525 1.00 92.06 249 TYR A C 1
ATOM 1983 O O . TYR A 1 249 ? 5.403 -1.835 -19.210 1.00 92.06 249 TYR A O 1
ATOM 1991 N N . ASN A 1 250 ? 3.787 -1.730 -20.773 1.00 90.12 250 ASN A N 1
ATOM 1992 C CA . ASN A 1 250 ? 4.690 -1.395 -21.869 1.00 90.12 250 ASN A CA 1
ATOM 1993 C C . ASN A 1 250 ? 5.337 -0.021 -21.660 1.00 90.12 250 ASN A C 1
ATOM 1995 O O . ASN A 1 250 ? 6.556 0.069 -21.767 1.00 90.12 250 ASN A O 1
ATOM 1999 N N . ALA A 1 251 ? 4.555 1.000 -21.293 1.00 89.75 251 ALA A N 1
ATOM 2000 C CA . ALA A 1 251 ? 5.070 2.338 -20.998 1.00 89.75 251 ALA A CA 1
ATOM 2001 C C . ALA A 1 251 ? 6.104 2.306 -19.859 1.00 89.75 251 ALA A C 1
ATOM 2003 O O . ALA A 1 251 ? 7.222 2.785 -20.012 1.00 89.75 251 ALA A O 1
ATOM 2004 N N . LEU A 1 252 ? 5.783 1.637 -18.745 1.00 90.19 252 LEU A N 1
ATOM 2005 C CA . LEU A 1 252 ? 6.699 1.478 -17.610 1.00 90.19 252 LEU A CA 1
ATOM 2006 C C . LEU A 1 252 ? 7.980 0.729 -17.979 1.00 90.19 252 LEU A C 1
ATOM 2008 O O . LEU A 1 252 ? 9.056 1.058 -17.485 1.00 90.19 252 LEU A O 1
ATOM 2012 N N . ARG A 1 253 ? 7.877 -0.293 -18.831 1.00 88.62 253 ARG A N 1
ATOM 2013 C CA . ARG A 1 253 ? 9.037 -1.062 -19.279 1.00 88.62 253 ARG A CA 1
ATOM 2014 C C . ARG A 1 253 ? 9.935 -0.240 -20.200 1.00 88.62 253 ARG A C 1
ATOM 2016 O O . ARG A 1 253 ? 11.150 -0.322 -20.050 1.00 88.62 253 ARG A O 1
ATOM 2023 N N . MET A 1 254 ? 9.360 0.522 -21.126 1.00 86.25 254 MET A N 1
ATOM 2024 C CA . MET A 1 254 ? 10.120 1.422 -21.997 1.00 86.25 254 MET A CA 1
ATOM 2025 C C . MET A 1 254 ? 10.841 2.481 -21.169 1.00 86.25 254 MET A C 1
ATOM 2027 O O . MET A 1 254 ? 12.064 2.551 -21.231 1.00 86.25 254 MET A O 1
ATOM 2031 N N . ALA A 1 255 ? 10.116 3.163 -20.283 1.00 86.31 255 ALA A N 1
ATOM 2032 C CA . ALA A 1 255 ? 10.681 4.133 -19.353 1.00 86.31 255 ALA A CA 1
ATOM 2033 C C . ALA A 1 255 ? 11.826 3.540 -18.518 1.00 86.31 255 ALA A C 1
ATOM 2035 O O . ALA A 1 255 ? 12.902 4.118 -18.374 1.00 86.31 255 ALA A O 1
ATOM 2036 N N . HIS A 1 256 ? 11.635 2.326 -17.996 1.00 85.19 256 HIS A N 1
ATOM 2037 C CA . HIS A 1 256 ? 12.680 1.621 -17.265 1.00 85.19 256 HIS A CA 1
ATOM 2038 C C . HIS A 1 256 ? 13.931 1.358 -18.119 1.00 85.19 256 HIS A C 1
ATOM 2040 O O . HIS A 1 256 ? 15.041 1.608 -17.650 1.00 85.19 256 HIS A O 1
ATOM 2046 N N . LEU A 1 257 ? 13.777 0.875 -19.354 1.00 84.75 257 LEU A N 1
ATOM 2047 C CA . LEU A 1 257 ? 14.904 0.638 -20.261 1.00 84.75 257 LEU A CA 1
ATOM 2048 C C . LEU A 1 257 ? 15.631 1.944 -20.596 1.00 84.75 257 LEU A C 1
ATOM 2050 O O . LEU A 1 257 ? 16.856 2.004 -20.505 1.00 84.75 257 LEU A O 1
ATOM 2054 N N . GLU A 1 258 ? 14.894 3.013 -20.890 1.00 84.12 258 GLU A N 1
ATOM 2055 C CA . GLU A 1 258 ? 15.467 4.320 -21.215 1.00 84.12 258 GLU A CA 1
ATOM 2056 C C . GLU A 1 258 ? 16.244 4.929 -20.044 1.00 84.12 258 GLU A C 1
ATOM 2058 O O . GLU A 1 258 ? 17.331 5.479 -20.244 1.00 84.12 258 GLU A O 1
ATOM 2063 N N . LEU A 1 259 ? 15.759 4.765 -18.808 1.00 80.94 259 LEU A N 1
ATOM 2064 C CA . LEU A 1 259 ? 16.487 5.174 -17.603 1.00 80.94 259 LEU A CA 1
ATOM 2065 C C . LEU A 1 259 ? 17.866 4.497 -17.495 1.00 80.94 259 LEU A C 1
ATOM 2067 O O . LEU A 1 259 ? 18.801 5.113 -16.974 1.00 80.94 259 LEU A O 1
ATOM 2071 N N . HIS A 1 260 ? 18.013 3.268 -18.001 1.00 75.81 260 HIS A N 1
ATOM 2072 C CA . HIS A 1 260 ? 19.279 2.529 -18.010 1.00 75.81 260 HIS A CA 1
ATOM 2073 C C . HIS A 1 260 ? 20.166 2.833 -19.216 1.00 75.81 260 HIS A C 1
ATOM 2075 O O . HIS A 1 260 ? 21.377 3.003 -19.058 1.00 75.81 260 HIS A O 1
ATOM 2081 N N . GLU A 1 261 ? 19.583 2.876 -20.410 1.00 77.00 261 GLU A N 1
ATOM 2082 C CA . GLU A 1 261 ? 20.317 2.922 -21.676 1.00 77.00 261 GLU A CA 1
ATOM 2083 C C . GLU A 1 261 ? 20.723 4.348 -22.069 1.00 77.00 261 GLU A C 1
ATOM 2085 O O . GLU A 1 261 ? 21.807 4.560 -22.621 1.00 77.00 261 GLU A O 1
ATOM 2090 N N . SER A 1 262 ? 19.908 5.352 -21.732 1.00 68.06 262 SER A N 1
ATOM 2091 C CA . SER A 1 262 ? 20.136 6.745 -22.123 1.00 68.06 262 SER A CA 1
ATOM 2092 C C . SER A 1 262 ? 21.175 7.409 -21.226 1.00 68.06 262 SER A C 1
ATOM 2094 O O . SER A 1 262 ? 20.843 8.204 -20.350 1.00 68.06 262 SER A O 1
ATOM 2096 N N . THR A 1 263 ? 22.456 7.082 -21.401 1.00 64.62 263 THR A N 1
ATOM 2097 C CA . THR A 1 263 ? 23.586 7.673 -20.648 1.00 64.62 263 THR A CA 1
ATOM 2098 C C . THR A 1 263 ? 23.868 9.136 -21.000 1.00 64.62 263 THR A C 1
ATOM 2100 O O . THR A 1 263 ? 24.560 9.820 -20.250 1.00 64.62 263 THR A O 1
ATOM 2103 N N . HIS A 1 264 ? 23.322 9.622 -22.118 1.00 65.56 264 HIS A N 1
ATOM 2104 C CA . HIS A 1 264 ? 23.577 10.961 -22.655 1.00 65.56 264 HIS A CA 1
ATOM 2105 C C . HIS A 1 264 ? 22.445 11.973 -22.413 1.00 65.56 264 HIS A C 1
ATOM 2107 O O . HIS A 1 264 ? 22.669 13.168 -22.596 1.00 65.56 264 HIS A O 1
ATOM 2113 N N . LEU A 1 265 ? 21.253 11.522 -22.004 1.00 68.19 265 LEU A N 1
ATOM 2114 C CA . LEU A 1 265 ? 20.110 12.391 -21.707 1.00 68.19 265 LEU A CA 1
ATOM 2115 C C . LEU A 1 265 ? 19.971 12.600 -20.188 1.00 68.19 265 LEU A C 1
ATOM 2117 O O . LEU A 1 265 ? 20.145 11.638 -19.432 1.00 68.19 265 LEU A O 1
ATOM 2121 N N . PRO A 1 266 ? 19.632 13.820 -19.723 1.00 72.88 266 PRO A N 1
ATOM 2122 C CA . PRO A 1 266 ? 19.244 14.055 -18.333 1.00 72.88 266 PRO A CA 1
ATOM 2123 C C . PRO A 1 266 ? 18.062 13.162 -17.940 1.00 72.88 266 PRO A C 1
ATOM 2125 O O . PRO A 1 266 ? 17.121 13.011 -18.723 1.00 72.88 266 PRO A O 1
ATOM 2128 N N . ILE A 1 267 ? 18.060 12.611 -16.720 1.00 75.44 267 ILE A N 1
ATOM 2129 C CA . ILE A 1 267 ? 16.935 11.778 -16.252 1.00 75.44 267 ILE A CA 1
ATOM 2130 C C . ILE A 1 267 ? 15.658 12.582 -16.220 1.00 75.44 267 ILE A C 1
ATOM 2132 O O . ILE A 1 267 ? 14.622 12.065 -16.600 1.00 75.44 267 ILE A O 1
ATOM 2136 N N . SER A 1 268 ? 15.739 13.849 -15.830 1.00 76.56 268 SER A N 1
ATOM 2137 C CA . SER A 1 268 ? 14.615 14.782 -15.893 1.00 76.56 268 SER A CA 1
ATOM 2138 C C . SER A 1 268 ? 13.905 14.822 -17.250 1.00 76.56 268 SER A C 1
ATOM 2140 O O . SER A 1 268 ? 12.683 14.932 -17.264 1.00 76.56 268 SER A O 1
ATOM 2142 N N . GLN A 1 269 ? 14.620 14.689 -18.374 1.00 72.88 269 GLN A N 1
ATOM 2143 C CA . GLN A 1 269 ? 14.007 14.685 -19.709 1.00 72.88 269 GLN A CA 1
ATOM 2144 C C . GLN A 1 269 ? 13.353 13.344 -20.053 1.00 72.88 269 GLN A C 1
ATOM 2146 O O . GLN A 1 269 ? 12.226 13.339 -20.540 1.00 72.88 269 GLN A O 1
ATOM 2151 N N . VAL A 1 270 ? 14.030 12.229 -19.761 1.00 70.00 270 VAL A N 1
ATOM 2152 C CA . VAL A 1 270 ? 13.488 10.867 -19.951 1.00 70.00 270 VAL A CA 1
ATOM 2153 C C . VAL A 1 270 ? 12.227 10.692 -19.095 1.00 70.00 270 VAL A C 1
ATOM 2155 O O . VAL A 1 270 ? 11.135 10.428 -19.584 1.00 70.00 270 VAL A O 1
ATOM 2158 N N . TYR A 1 271 ? 12.351 11.024 -17.814 1.00 72.31 271 TYR A N 1
ATOM 2159 C CA . TYR A 1 271 ? 11.305 10.891 -16.814 1.00 72.31 271 TYR A CA 1
ATOM 2160 C C . TYR A 1 271 ? 10.067 11.758 -17.096 1.00 72.31 271 TYR A C 1
ATOM 2162 O O . TYR A 1 271 ? 8.952 11.325 -16.827 1.00 72.31 271 TYR A O 1
ATOM 2170 N N . GLN A 1 272 ? 10.216 12.970 -17.647 1.00 73.56 272 GLN A N 1
ATOM 2171 C CA . GLN A 1 272 ? 9.060 13.812 -17.985 1.00 73.56 272 GLN A CA 1
ATOM 2172 C C . GLN A 1 272 ? 8.248 13.263 -19.165 1.00 73.56 272 GLN A C 1
ATOM 2174 O O . GLN A 1 272 ? 7.021 13.237 -19.073 1.00 73.56 272 GLN A O 1
ATOM 2179 N N . GLY A 1 273 ? 8.908 12.804 -20.234 1.00 72.50 273 GLY A N 1
ATOM 2180 C CA . GLY A 1 273 ? 8.221 12.218 -21.392 1.00 72.50 273 GLY A CA 1
ATOM 2181 C C . GLY A 1 273 ? 7.466 10.939 -21.024 1.00 72.50 273 GLY A C 1
ATOM 2182 O O . GLY A 1 273 ? 6.285 10.793 -21.341 1.00 72.50 273 GLY A O 1
ATOM 2183 N N . ASP A 1 274 ? 8.113 10.072 -20.249 1.00 77.62 274 ASP A N 1
ATOM 2184 C CA . ASP A 1 274 ? 7.529 8.815 -19.781 1.00 77.62 274 ASP A CA 1
ATOM 2185 C C . ASP A 1 274 ? 6.346 9.028 -18.826 1.00 77.62 274 ASP A C 1
ATOM 2187 O O . ASP A 1 274 ? 5.344 8.307 -18.872 1.00 77.62 274 ASP A O 1
ATOM 2191 N N . LEU A 1 275 ? 6.423 10.043 -17.957 1.00 75.94 275 LEU A N 1
ATOM 2192 C CA . LEU A 1 275 ? 5.335 10.367 -17.035 1.00 75.94 275 LEU A CA 1
ATOM 2193 C C . LEU A 1 275 ? 4.085 10.889 -17.745 1.00 75.94 275 LEU A C 1
ATOM 2195 O O . LEU A 1 275 ? 2.979 10.627 -17.267 1.00 75.94 275 LEU A O 1
ATOM 2199 N N . GLU A 1 276 ? 4.222 11.613 -18.856 1.00 83.25 276 GLU A N 1
ATOM 2200 C CA . GLU A 1 276 ? 3.069 12.049 -19.650 1.00 83.25 276 GLU A CA 1
ATOM 2201 C C . GLU A 1 276 ? 2.335 10.851 -20.263 1.00 83.25 276 GLU A C 1
ATOM 2203 O O . GLU A 1 276 ? 1.104 10.771 -20.183 1.00 83.25 276 GLU A O 1
ATOM 2208 N N . GLU A 1 277 ? 3.069 9.874 -20.803 1.00 85.75 277 GLU A N 1
ATOM 2209 C CA . GLU A 1 277 ? 2.475 8.636 -21.311 1.00 85.75 277 GLU A CA 1
ATOM 2210 C C . GLU A 1 277 ? 1.796 7.840 -20.188 1.00 85.75 277 GLU A C 1
ATOM 2212 O O . GLU A 1 277 ? 0.619 7.478 -20.301 1.00 85.75 277 GLU A O 1
ATOM 2217 N N . ILE A 1 278 ? 2.488 7.643 -19.061 1.00 87.00 278 ILE A N 1
ATOM 2218 C CA . ILE A 1 278 ? 1.935 6.979 -17.873 1.00 87.00 278 ILE A CA 1
ATOM 2219 C C . ILE A 1 278 ? 0.669 7.691 -17.396 1.00 87.00 278 ILE A C 1
ATOM 2221 O O . ILE A 1 278 ? -0.321 7.027 -17.085 1.00 87.00 278 ILE A O 1
ATOM 2225 N N . MET A 1 279 ? 0.654 9.025 -17.360 1.00 88.50 279 MET A N 1
ATOM 2226 C CA . MET A 1 279 ? -0.516 9.820 -16.983 1.00 88.50 279 MET A CA 1
ATOM 2227 C C . MET A 1 279 ? -1.694 9.566 -17.932 1.00 88.50 279 MET A C 1
ATOM 2229 O O . MET A 1 279 ? -2.802 9.284 -17.468 1.00 88.50 279 MET A O 1
ATOM 2233 N N . ASN A 1 280 ? -1.466 9.604 -19.245 1.00 88.94 280 ASN A N 1
ATOM 2234 C CA . ASN A 1 280 ? -2.503 9.381 -20.257 1.00 88.94 280 ASN A CA 1
ATOM 2235 C C . ASN A 1 280 ? -3.093 7.965 -20.177 1.00 88.94 280 ASN A C 1
ATOM 2237 O O . ASN A 1 280 ? -4.317 7.774 -20.204 1.00 88.94 280 ASN A O 1
ATOM 2241 N N . VAL A 1 281 ? -2.234 6.956 -20.010 1.00 88.62 281 VAL A N 1
ATOM 2242 C CA . VAL A 1 281 ? -2.667 5.568 -19.818 1.00 88.62 281 VAL A CA 1
ATOM 2243 C C . VAL A 1 281 ? -3.429 5.419 -18.498 1.00 88.62 281 VAL A C 1
ATOM 2245 O O . VAL A 1 281 ? -4.494 4.804 -18.468 1.00 88.62 281 VAL A O 1
ATOM 2248 N N . SER A 1 282 ? -2.952 6.041 -17.417 1.00 88.56 282 SER A N 1
ATOM 2249 C CA . SER A 1 282 ? -3.612 6.027 -16.104 1.00 88.56 282 SER A CA 1
ATOM 2250 C C . SER A 1 282 ? -5.023 6.608 -16.163 1.00 88.56 282 SER A C 1
ATOM 2252 O O . SER A 1 282 ? -5.954 6.022 -15.611 1.00 88.56 282 SER A O 1
ATOM 2254 N N . GLN A 1 283 ? -5.200 7.736 -16.858 1.00 89.75 283 GLN A N 1
ATOM 2255 C CA . GLN A 1 283 ? -6.510 8.352 -17.080 1.00 89.75 283 GLN A CA 1
ATOM 2256 C C . GLN A 1 283 ? -7.438 7.433 -17.876 1.00 89.75 283 GLN A C 1
ATOM 2258 O O . GLN A 1 283 ? -8.617 7.306 -17.543 1.00 89.75 283 GLN A O 1
ATOM 2263 N N . SER A 1 284 ? -6.905 6.753 -18.892 1.00 86.88 284 SER A N 1
ATOM 2264 C CA . SER A 1 284 ? -7.661 5.799 -19.708 1.00 86.88 284 SER A CA 1
ATOM 2265 C C . SER A 1 284 ? -8.134 4.599 -18.884 1.00 86.88 284 SER A C 1
ATOM 2267 O O . SER A 1 284 ? -9.304 4.222 -18.956 1.00 86.88 284 SER A O 1
ATOM 2269 N N . ILE A 1 285 ? -7.260 4.047 -18.034 1.00 84.00 285 ILE A N 1
ATOM 2270 C CA . ILE A 1 285 ? -7.598 2.965 -17.099 1.00 84.00 285 ILE A CA 1
ATOM 2271 C C . ILE A 1 285 ? -8.670 3.435 -16.104 1.00 84.00 285 ILE A C 1
ATOM 2273 O O . ILE A 1 285 ? -9.692 2.772 -15.931 1.00 84.00 285 ILE A O 1
ATOM 2277 N N . ALA A 1 286 ? -8.477 4.598 -15.478 1.00 84.31 286 ALA A N 1
ATOM 2278 C CA . ALA A 1 286 ? -9.430 5.173 -14.530 1.00 84.31 286 ALA A CA 1
ATOM 2279 C C . ALA A 1 286 ? -10.812 5.419 -15.162 1.00 84.31 286 ALA A C 1
ATOM 2281 O O . ALA A 1 286 ? -11.842 5.118 -14.553 1.00 84.31 286 ALA A O 1
ATOM 2282 N N . SER A 1 287 ? -10.837 5.915 -16.401 1.00 84.56 287 SER A N 1
ATOM 2283 C CA . SER A 1 287 ? -12.054 6.115 -17.191 1.00 84.56 287 SER A CA 1
ATOM 2284 C C . SER A 1 287 ? -12.757 4.792 -17.503 1.00 84.56 287 SER A C 1
ATOM 2286 O O . SER A 1 287 ? -13.964 4.678 -17.291 1.00 84.56 287 SER A O 1
ATOM 2288 N N . ALA A 1 288 ? -12.008 3.756 -17.899 1.00 81.25 288 ALA A N 1
ATOM 2289 C CA . ALA A 1 288 ? -12.554 2.422 -18.159 1.00 81.25 288 ALA A CA 1
ATOM 2290 C C . ALA A 1 288 ? -13.230 1.801 -16.921 1.00 81.25 288 ALA A C 1
ATOM 2292 O O . ALA A 1 288 ? -14.194 1.048 -17.055 1.00 81.25 288 ALA A O 1
ATOM 2293 N N . PHE A 1 289 ? -12.767 2.151 -15.716 1.00 75.12 289 PHE A N 1
ATOM 2294 C CA . PHE A 1 289 ? -13.393 1.744 -14.454 1.00 75.12 289 PHE A CA 1
ATOM 2295 C C . PHE A 1 289 ? -14.509 2.681 -13.967 1.00 75.12 289 PHE A C 1
ATOM 2297 O O . PHE A 1 289 ? -15.204 2.356 -13.002 1.00 75.12 289 PHE A O 1
ATOM 2304 N N . GLY A 1 290 ? -14.712 3.830 -14.618 1.00 77.12 290 GLY A N 1
ATOM 2305 C CA . GLY A 1 290 ? -15.642 4.862 -14.159 1.00 77.12 290 GLY A CA 1
ATOM 2306 C C . GLY A 1 290 ? -15.221 5.492 -12.827 1.00 77.12 290 GLY A C 1
ATOM 2307 O O . GLY A 1 290 ? -16.076 5.926 -12.055 1.00 77.12 290 GLY A O 1
ATOM 2308 N N . GLU A 1 291 ? -13.915 5.528 -12.539 1.00 77.25 291 GLU A N 1
ATOM 2309 C CA . GLU A 1 291 ? -13.342 6.005 -11.276 1.00 77.25 291 GLU A CA 1
ATOM 2310 C C . GLU A 1 291 ? -12.229 7.038 -11.522 1.00 77.25 291 GLU A C 1
ATOM 2312 O O . GLU A 1 291 ? -11.053 6.735 -11.349 1.00 77.25 291 GLU A O 1
ATOM 2317 N N . PRO A 1 292 ? -12.551 8.301 -11.862 1.00 76.62 292 PRO A N 1
ATOM 2318 C CA . PRO A 1 292 ? -11.538 9.327 -12.152 1.00 76.62 292 PRO A CA 1
ATOM 2319 C C . PRO A 1 292 ? -10.559 9.596 -10.997 1.00 76.62 292 PRO A C 1
ATOM 2321 O O . PRO A 1 292 ? -9.413 9.980 -11.215 1.00 76.62 292 PRO A O 1
ATOM 2324 N N . LYS A 1 293 ? -10.988 9.350 -9.750 1.00 76.12 293 LYS A N 1
ATOM 2325 C CA . LYS A 1 293 ? -10.143 9.449 -8.545 1.00 76.12 293 LYS A CA 1
ATOM 2326 C C . LYS A 1 293 ? -9.047 8.374 -8.482 1.00 76.12 293 LYS A C 1
ATOM 2328 O O . LYS A 1 293 ? -8.184 8.441 -7.610 1.00 76.12 293 LYS A O 1
ATOM 2333 N N . LEU A 1 294 ? -9.073 7.394 -9.385 1.00 78.62 294 LEU A N 1
ATOM 2334 C CA . LEU A 1 294 ? -8.074 6.339 -9.493 1.00 78.62 294 LEU A CA 1
ATOM 2335 C C . LEU A 1 294 ? -6.795 6.816 -10.189 1.00 78.62 294 LEU A C 1
ATOM 2337 O O . LEU A 1 294 ? -5.721 6.315 -9.866 1.00 78.62 294 LEU A O 1
ATOM 2341 N N . THR A 1 295 ? -6.881 7.812 -11.079 1.00 85.56 295 THR A N 1
ATOM 2342 C CA . THR A 1 295 ? -5.727 8.322 -11.838 1.00 85.56 295 THR A CA 1
ATOM 2343 C C . THR A 1 295 ? -4.549 8.698 -10.936 1.00 85.56 295 THR A C 1
ATOM 2345 O O . THR A 1 295 ? -3.467 8.156 -11.151 1.00 85.56 295 THR A O 1
ATOM 2348 N N . PRO A 1 296 ? -4.713 9.524 -9.879 1.00 83.19 296 PRO A N 1
ATOM 2349 C CA . PRO A 1 296 ? -3.589 9.890 -9.015 1.00 83.19 296 PRO A CA 1
ATOM 2350 C C . PRO A 1 296 ? -2.977 8.682 -8.295 1.00 83.19 296 PRO A C 1
ATOM 2352 O O . PRO A 1 296 ? -1.777 8.651 -8.040 1.00 83.19 296 PRO A O 1
ATOM 2355 N N . THR A 1 297 ? -3.790 7.664 -7.994 1.00 82.00 297 THR A N 1
ATOM 2356 C CA . THR A 1 297 ? -3.320 6.424 -7.364 1.00 82.00 297 THR A CA 1
ATOM 2357 C C . THR A 1 297 ? -2.460 5.614 -8.329 1.00 82.00 297 THR A C 1
ATOM 2359 O O . THR A 1 297 ? -1.380 5.173 -7.945 1.00 82.00 297 THR A O 1
ATOM 2362 N N . ILE A 1 298 ? -2.914 5.433 -9.574 1.00 87.00 298 ILE A N 1
ATOM 2363 C CA . ILE A 1 298 ? -2.166 4.685 -10.592 1.00 87.00 298 ILE A CA 1
ATOM 2364 C C . ILE A 1 298 ? -0.862 5.403 -10.936 1.00 87.00 298 ILE A C 1
ATOM 2366 O O . ILE A 1 298 ? 0.179 4.754 -10.987 1.00 87.00 298 ILE A O 1
ATOM 2370 N N . VAL A 1 299 ? -0.900 6.725 -11.118 1.00 86.94 299 VAL A N 1
ATOM 2371 C CA . VAL A 1 299 ? 0.298 7.527 -11.408 1.00 86.94 299 VAL A CA 1
ATOM 2372 C C . VAL A 1 299 ? 1.313 7.398 -10.280 1.00 86.94 299 VAL A C 1
ATOM 2374 O O . VAL A 1 299 ? 2.483 7.139 -10.544 1.00 86.94 299 VAL A O 1
ATOM 2377 N N . ARG A 1 300 ? 0.872 7.501 -9.019 1.00 84.38 300 ARG A N 1
ATOM 2378 C CA . ARG A 1 300 ? 1.760 7.314 -7.867 1.00 84.38 300 ARG A CA 1
ATOM 2379 C C . ARG A 1 300 ? 2.384 5.919 -7.854 1.00 84.38 300 ARG A C 1
ATOM 2381 O O . ARG A 1 300 ? 3.596 5.818 -7.751 1.00 84.38 300 ARG A O 1
ATOM 2388 N N . LEU A 1 301 ? 1.576 4.865 -8.006 1.00 86.44 301 LEU A N 1
ATOM 2389 C CA . LEU A 1 301 ? 2.084 3.488 -8.054 1.00 86.44 301 LEU A CA 1
ATOM 2390 C C . LEU A 1 301 ? 3.081 3.288 -9.203 1.00 86.44 301 LEU A C 1
ATOM 2392 O O . LEU A 1 301 ? 4.088 2.619 -9.024 1.00 86.44 301 LEU A O 1
ATOM 2396 N N . SER A 1 302 ? 2.812 3.885 -10.363 1.00 88.25 302 SER A N 1
ATOM 2397 C CA . SER A 1 302 ? 3.674 3.830 -11.549 1.00 88.25 302 SER A CA 1
ATOM 2398 C C . SER A 1 302 ? 5.019 4.510 -11.304 1.00 88.25 302 SER A C 1
ATOM 2400 O O . SER A 1 302 ? 6.058 3.934 -11.610 1.00 88.25 302 SER A O 1
ATOM 2402 N N . ASN A 1 303 ? 5.001 5.694 -10.691 1.00 86.12 303 ASN A N 1
ATOM 2403 C CA . ASN A 1 303 ? 6.205 6.393 -10.261 1.00 86.12 303 ASN A CA 1
ATOM 2404 C C . ASN A 1 303 ? 7.015 5.546 -9.258 1.00 86.12 303 ASN A C 1
ATOM 2406 O O . ASN A 1 303 ? 8.198 5.286 -9.479 1.00 86.12 303 ASN A O 1
ATOM 2410 N N . ASP A 1 304 ? 6.354 5.027 -8.217 1.00 84.88 304 ASP A N 1
ATOM 2411 C CA . ASP A 1 304 ? 6.993 4.134 -7.250 1.00 84.88 304 ASP A CA 1
ATOM 2412 C C . ASP A 1 304 ? 7.619 2.924 -7.980 1.00 84.88 304 ASP A C 1
ATOM 2414 O O . ASP A 1 304 ? 8.790 2.622 -7.778 1.00 84.88 304 ASP A O 1
ATOM 2418 N N . PHE A 1 305 ? 6.919 2.281 -8.925 1.00 87.06 305 PHE A N 1
ATOM 2419 C CA . PHE A 1 305 ? 7.496 1.181 -9.707 1.00 87.06 305 PHE A CA 1
ATOM 2420 C C . PHE A 1 305 ? 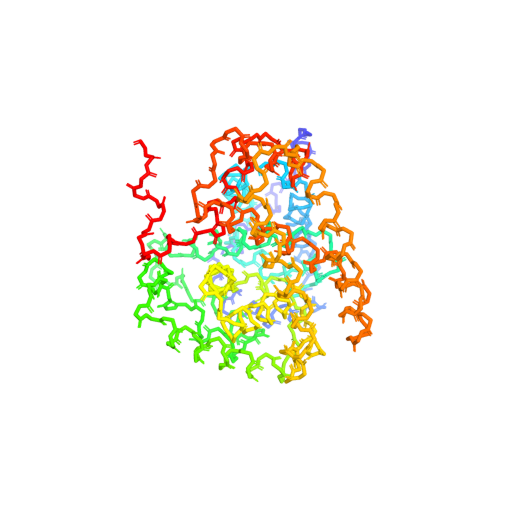8.732 1.566 -10.513 1.00 87.06 305 PHE A C 1
ATOM 2422 O O . PHE A 1 305 ? 9.661 0.763 -10.550 1.00 87.06 305 PHE A O 1
ATOM 2429 N N . LEU A 1 306 ? 8.773 2.738 -11.153 1.00 84.00 306 LEU A N 1
ATOM 2430 C CA . LEU A 1 306 ? 9.955 3.181 -11.903 1.00 84.00 306 LEU A CA 1
ATOM 2431 C C . LEU A 1 306 ? 11.162 3.347 -10.985 1.00 84.00 306 LEU A C 1
ATOM 2433 O O . LEU A 1 306 ? 12.238 2.828 -11.283 1.00 84.00 306 LEU A O 1
ATOM 2437 N N . LEU A 1 307 ? 10.963 4.001 -9.840 1.00 84.56 307 LEU A N 1
ATOM 2438 C CA . LEU A 1 307 ? 11.968 4.120 -8.787 1.00 84.56 307 LEU A CA 1
ATOM 2439 C C . LEU A 1 307 ? 12.453 2.754 -8.300 1.00 84.56 307 LEU A C 1
ATOM 2441 O O . LEU A 1 307 ? 13.655 2.526 -8.153 1.00 84.56 307 LEU A O 1
ATOM 2445 N N . HIS A 1 308 ? 11.525 1.828 -8.061 1.00 83.44 308 HIS A N 1
ATOM 2446 C CA . HIS A 1 308 ? 11.851 0.481 -7.612 1.00 83.44 308 HIS A CA 1
ATOM 2447 C C . HIS A 1 308 ? 12.580 -0.324 -8.677 1.00 83.44 308 HIS A C 1
ATOM 2449 O O . HIS A 1 308 ? 13.559 -0.983 -8.346 1.00 83.44 308 HIS A O 1
ATOM 2455 N N . CYS A 1 309 ? 12.164 -0.255 -9.939 1.00 81.69 309 CYS A N 1
ATOM 2456 C CA . CYS A 1 309 ? 12.861 -0.923 -11.032 1.00 81.69 309 CYS A CA 1
ATOM 2457 C C . CYS A 1 309 ? 14.279 -0.366 -11.166 1.00 81.69 309 CYS A C 1
ATOM 2459 O O . CYS A 1 309 ? 15.212 -1.154 -11.128 1.00 81.69 309 CYS A O 1
ATOM 2461 N N . ALA A 1 310 ? 14.444 0.963 -11.201 1.00 81.06 310 ALA A N 1
ATOM 2462 C CA . ALA A 1 310 ? 15.747 1.631 -11.240 1.00 81.06 310 ALA A CA 1
ATOM 2463 C C . ALA A 1 310 ? 16.668 1.209 -10.083 1.00 81.06 310 ALA A C 1
ATOM 2465 O O . ALA A 1 310 ? 17.878 1.050 -10.254 1.00 81.06 310 ALA A O 1
ATOM 2466 N N . TYR A 1 311 ? 16.096 1.008 -8.897 1.00 78.75 311 TYR A N 1
ATOM 2467 C CA . TYR A 1 311 ? 16.829 0.511 -7.741 1.00 78.75 311 TYR A CA 1
ATOM 2468 C C . TYR A 1 311 ? 17.238 -0.963 -7.893 1.00 78.75 311 TYR A C 1
ATOM 2470 O O . TYR A 1 311 ? 18.400 -1.302 -7.677 1.00 78.75 311 TYR A O 1
ATOM 2478 N N . LEU A 1 312 ? 16.310 -1.840 -8.293 1.00 76.50 312 LEU A N 1
ATOM 2479 C CA . LEU A 1 312 ? 16.532 -3.288 -8.421 1.00 76.50 312 LEU A CA 1
ATOM 2480 C C . LEU A 1 312 ? 17.567 -3.662 -9.493 1.00 76.50 312 LEU A C 1
ATOM 2482 O O . LEU A 1 312 ? 18.213 -4.704 -9.396 1.00 76.50 312 LEU A O 1
ATOM 2486 N N . THR A 1 313 ? 17.739 -2.823 -10.505 1.00 77.44 313 THR A N 1
ATOM 2487 C CA . THR A 1 313 ? 18.687 -3.002 -11.615 1.00 77.44 313 THR A CA 1
ATOM 2488 C C . THR A 1 313 ? 19.982 -2.204 -11.437 1.00 77.44 313 THR A C 1
ATOM 2490 O O . THR A 1 313 ? 20.771 -2.101 -12.377 1.00 77.44 313 THR A O 1
ATOM 2493 N N . ASN A 1 314 ? 20.238 -1.672 -10.235 1.00 77.06 314 ASN A N 1
ATOM 2494 C CA . ASN A 1 314 ? 21.462 -0.950 -9.874 1.00 77.06 314 ASN A CA 1
ATOM 2495 C C . ASN A 1 314 ? 21.760 0.268 -10.767 1.00 77.06 314 ASN A C 1
ATOM 2497 O O . ASN A 1 314 ? 22.883 0.436 -11.253 1.00 77.06 314 ASN A O 1
ATOM 2501 N N . LEU A 1 315 ? 20.770 1.142 -10.981 1.00 81.88 315 LEU A N 1
ATOM 2502 C CA . LEU A 1 315 ? 21.018 2.449 -11.593 1.00 81.88 315 LEU A CA 1
ATOM 2503 C C . LEU A 1 315 ? 22.091 3.216 -10.793 1.00 81.88 315 LEU A C 1
ATOM 2505 O O . LEU A 1 315 ? 22.162 3.121 -9.566 1.00 81.88 315 LEU A O 1
ATOM 2509 N N . SER A 1 316 ? 22.957 3.972 -11.477 1.00 82.19 316 SER A N 1
ATOM 2510 C CA . SER A 1 316 ? 24.074 4.652 -10.810 1.00 82.19 316 SER A CA 1
ATOM 2511 C C . SER A 1 316 ? 23.588 5.638 -9.738 1.00 82.19 316 SER A C 1
ATOM 2513 O O . SER A 1 316 ? 22.543 6.267 -9.885 1.00 82.19 316 SER A O 1
ATOM 2515 N N . ALA A 1 317 ? 24.356 5.809 -8.656 1.00 81.62 317 ALA A N 1
ATOM 2516 C CA . ALA A 1 317 ? 23.924 6.585 -7.485 1.00 81.62 317 ALA A CA 1
ATOM 2517 C C . ALA A 1 317 ? 23.499 8.030 -7.817 1.00 81.62 317 ALA A C 1
ATOM 2519 O O . ALA A 1 317 ? 22.489 8.505 -7.306 1.00 81.62 317 ALA A O 1
ATOM 2520 N N . HIS A 1 318 ? 24.226 8.703 -8.716 1.00 83.12 318 HIS A N 1
ATOM 2521 C CA . HIS A 1 318 ? 23.870 10.042 -9.201 1.00 83.12 318 HIS A CA 1
ATOM 2522 C C . HIS A 1 318 ? 22.510 10.044 -9.909 1.00 83.12 318 HIS A C 1
ATOM 2524 O O . HIS A 1 318 ? 21.674 10.914 -9.686 1.00 83.12 318 HIS A O 1
ATOM 2530 N N . ARG A 1 319 ? 22.290 9.052 -10.773 1.00 83.06 319 ARG A N 1
ATOM 2531 C CA . ARG A 1 319 ? 21.058 8.902 -11.541 1.00 83.06 319 ARG A CA 1
ATOM 2532 C C . ARG A 1 319 ? 19.868 8.569 -10.639 1.00 83.06 319 ARG A C 1
ATOM 2534 O O . ARG A 1 319 ? 18.797 9.149 -10.777 1.00 83.06 319 ARG A O 1
ATOM 2541 N N . LEU A 1 320 ? 20.074 7.689 -9.666 1.00 85.00 320 LEU A N 1
ATOM 2542 C CA . LEU A 1 320 ? 19.066 7.372 -8.662 1.00 85.00 320 LEU A CA 1
ATOM 2543 C C . LEU A 1 320 ? 18.700 8.599 -7.809 1.00 85.00 320 LEU A C 1
ATOM 2545 O O . LEU A 1 320 ? 17.521 8.810 -7.554 1.00 85.00 320 LEU A O 1
ATOM 2549 N N . SER A 1 321 ? 19.676 9.418 -7.400 1.00 84.06 321 SER A N 1
ATOM 2550 C CA . SER A 1 321 ? 19.423 10.659 -6.646 1.00 84.06 321 SER A CA 1
ATOM 2551 C C . SER A 1 321 ? 18.575 11.654 -7.455 1.00 84.06 321 SER A C 1
ATOM 2553 O O . SER A 1 321 ? 17.561 12.139 -6.954 1.00 84.06 321 SER A O 1
ATOM 2555 N N . GLU A 1 322 ? 18.891 11.876 -8.738 1.00 84.88 322 GLU A N 1
ATOM 2556 C CA . GLU A 1 322 ? 18.072 12.731 -9.616 1.00 84.88 322 GLU A CA 1
ATOM 2557 C C . GLU A 1 322 ? 16.636 12.189 -9.759 1.00 84.88 322 GLU A C 1
ATOM 2559 O O . GLU A 1 322 ? 15.673 12.942 -9.609 1.00 84.88 322 GLU A O 1
ATOM 2564 N N . LEU A 1 323 ? 16.471 10.876 -9.960 1.00 85.81 323 LEU A N 1
ATOM 2565 C CA . LEU A 1 323 ? 15.153 10.239 -10.041 1.00 85.81 323 LEU A CA 1
ATOM 2566 C C . LEU A 1 323 ? 14.362 10.369 -8.727 1.00 85.81 323 LEU A C 1
ATOM 2568 O O . LEU A 1 323 ? 13.167 10.665 -8.759 1.00 85.81 323 LEU A O 1
ATOM 2572 N N . LEU A 1 324 ? 15.013 10.197 -7.571 1.00 85.81 324 LEU A N 1
ATOM 2573 C CA . LEU A 1 324 ? 14.395 10.374 -6.252 1.00 85.81 324 LEU A CA 1
ATOM 2574 C C . LEU A 1 324 ? 13.897 11.808 -6.056 1.00 85.81 324 LEU A C 1
ATOM 2576 O O . LEU A 1 324 ? 12.775 11.998 -5.592 1.00 85.81 324 LEU A O 1
ATOM 2580 N N . HIS A 1 325 ? 14.685 12.807 -6.457 1.00 84.25 325 HIS A N 1
ATOM 2581 C CA . HIS A 1 325 ? 14.280 14.211 -6.384 1.00 84.25 325 HIS A CA 1
ATOM 2582 C C . HIS A 1 325 ? 13.089 14.539 -7.286 1.00 84.25 325 HIS A C 1
ATOM 2584 O O . HIS A 1 325 ? 12.225 15.321 -6.899 1.00 84.25 325 HIS A O 1
ATOM 2590 N N . LEU A 1 326 ? 13.009 13.929 -8.467 1.00 82.50 326 LEU A N 1
ATOM 2591 C CA . LEU A 1 326 ? 11.875 14.120 -9.373 1.00 82.50 326 LEU A CA 1
ATOM 2592 C C . LEU A 1 326 ? 10.607 13.420 -8.871 1.00 82.50 326 LEU A C 1
ATOM 2594 O O . LEU A 1 326 ? 9.499 13.926 -9.042 1.00 82.50 326 LEU A O 1
ATOM 2598 N N . SER A 1 327 ? 10.771 12.262 -8.240 1.00 79.69 327 SER A N 1
ATOM 2599 C CA . SER A 1 327 ? 9.668 11.414 -7.788 1.00 79.69 327 SER A CA 1
ATOM 2600 C C . SER A 1 327 ? 9.106 11.839 -6.429 1.00 79.69 327 SER A C 1
ATOM 2602 O O . SER A 1 327 ? 7.908 11.696 -6.185 1.00 79.69 327 SER A O 1
ATOM 2604 N N . TYR A 1 328 ? 9.959 12.404 -5.569 1.00 78.12 328 TYR A N 1
ATOM 2605 C CA . TYR A 1 328 ? 9.636 12.895 -4.229 1.00 78.12 328 TYR A CA 1
ATOM 2606 C C . TYR A 1 328 ? 10.155 14.332 -4.015 1.00 78.12 328 TYR A C 1
ATOM 2608 O O . TYR A 1 328 ? 10.971 14.578 -3.125 1.00 78.12 328 TYR A O 1
ATOM 2616 N N . PRO A 1 329 ? 9.658 15.324 -4.778 1.00 70.94 329 PRO A N 1
ATOM 2617 C CA . PRO A 1 329 ? 10.229 16.678 -4.826 1.00 70.94 329 PRO A CA 1
ATOM 2618 C C . PRO A 1 329 ? 10.148 17.459 -3.509 1.00 70.94 329 PRO A C 1
ATOM 2620 O O . PRO A 1 329 ? 10.836 18.460 -3.336 1.00 70.94 329 PRO A O 1
ATOM 2623 N N . MET A 1 330 ? 9.313 17.007 -2.572 1.00 72.44 330 MET A N 1
ATOM 2624 C CA . MET A 1 330 ? 9.116 17.634 -1.260 1.00 72.44 330 MET A CA 1
ATOM 2625 C C . MET A 1 330 ? 9.857 16.908 -0.127 1.00 72.44 330 MET A C 1
ATOM 2627 O O . MET A 1 330 ? 9.703 17.279 1.035 1.00 72.44 330 MET A O 1
ATOM 2631 N N . GLN A 1 331 ? 10.618 15.853 -0.433 1.00 73.81 331 GLN A N 1
ATOM 2632 C CA . GLN A 1 331 ? 11.272 15.006 0.563 1.00 73.81 331 GLN A CA 1
ATOM 2633 C C . GLN A 1 331 ? 12.791 15.183 0.534 1.00 73.81 331 GLN A C 1
ATOM 2635 O O . GLN A 1 331 ? 13.379 15.472 -0.508 1.00 73.81 331 GLN A O 1
ATOM 2640 N N . SER A 1 332 ? 13.447 14.970 1.680 1.00 84.25 332 SER A N 1
ATOM 2641 C CA . SER A 1 332 ? 14.895 14.755 1.675 1.00 84.25 332 SER A CA 1
ATOM 2642 C C . SER A 1 332 ? 15.218 13.444 0.956 1.00 84.25 332 SER A C 1
ATOM 2644 O O . SER A 1 332 ? 14.429 12.498 0.999 1.00 84.25 332 SER A O 1
ATOM 2646 N N . GLU A 1 333 ? 16.395 13.367 0.334 1.00 84.12 333 GLU A N 1
ATOM 2647 C CA . GLU A 1 333 ? 16.842 12.144 -0.345 1.00 84.12 333 GLU A CA 1
ATOM 2648 C C . GLU A 1 333 ? 16.821 10.930 0.604 1.00 84.12 333 GLU A C 1
ATOM 2650 O O . GLU A 1 333 ? 16.405 9.841 0.212 1.00 84.12 333 GLU A O 1
ATOM 2655 N N . ASP A 1 334 ? 17.186 11.125 1.875 1.00 82.94 334 ASP A N 1
ATOM 2656 C CA . ASP A 1 334 ? 17.131 10.077 2.899 1.00 82.94 334 ASP A CA 1
ATOM 2657 C C . ASP A 1 334 ? 15.700 9.594 3.171 1.00 82.94 334 ASP A C 1
ATOM 2659 O O . ASP A 1 334 ? 15.460 8.390 3.240 1.00 82.94 334 ASP A O 1
ATOM 2663 N N . SER A 1 335 ? 14.733 10.512 3.273 1.00 82.50 335 SER A N 1
ATOM 2664 C CA . SER A 1 335 ? 13.320 10.165 3.478 1.00 82.50 335 SER A CA 1
ATOM 2665 C C . SER A 1 335 ? 12.762 9.392 2.279 1.00 82.50 335 SER A C 1
ATOM 2667 O O . SER A 1 335 ? 12.135 8.343 2.451 1.00 82.50 335 SER A O 1
ATOM 2669 N N . ALA A 1 336 ? 13.088 9.842 1.063 1.00 83.56 336 ALA A N 1
ATOM 2670 C CA . ALA A 1 336 ? 12.715 9.172 -0.178 1.00 83.56 336 ALA A CA 1
ATOM 2671 C C . ALA A 1 336 ? 13.301 7.749 -0.257 1.00 83.56 336 ALA A C 1
ATOM 2673 O O . ALA A 1 336 ? 12.597 6.794 -0.592 1.00 83.56 336 ALA A O 1
ATOM 2674 N N . LYS A 1 337 ? 14.572 7.573 0.131 1.00 82.69 337 LYS A N 1
ATOM 2675 C CA . LYS A 1 337 ? 15.206 6.249 0.241 1.00 82.69 337 LYS A CA 1
ATOM 2676 C C . LYS A 1 337 ? 14.542 5.372 1.301 1.00 82.69 337 LYS A C 1
ATOM 2678 O O . LYS A 1 337 ? 14.380 4.175 1.064 1.00 82.69 337 LYS A O 1
ATOM 2683 N N . SER A 1 338 ? 14.141 5.920 2.447 1.00 83.12 338 SER A N 1
ATOM 2684 C CA . SER A 1 338 ? 13.410 5.150 3.460 1.00 83.12 338 SER A CA 1
ATOM 2685 C C . SER A 1 338 ? 12.036 4.700 2.960 1.00 83.12 338 SER A C 1
ATOM 2687 O O . SER A 1 338 ? 11.661 3.552 3.185 1.00 83.12 338 SER A O 1
ATOM 2689 N N . TRP A 1 339 ? 11.302 5.541 2.225 1.00 83.81 339 TRP A N 1
ATOM 2690 C CA . TRP A 1 339 ? 10.045 5.139 1.581 1.00 83.81 339 TRP A CA 1
ATOM 2691 C C . TRP A 1 339 ? 10.250 4.051 0.530 1.00 83.81 339 TRP A C 1
ATOM 2693 O O . TRP A 1 339 ? 9.536 3.046 0.540 1.00 83.81 339 TRP A O 1
ATOM 2703 N N . LEU A 1 340 ? 11.270 4.198 -0.319 1.00 81.81 340 LEU A N 1
ATOM 2704 C CA . LEU A 1 340 ? 11.665 3.172 -1.280 1.00 81.81 340 LEU A CA 1
ATOM 2705 C C . LEU A 1 340 ? 11.897 1.827 -0.572 1.00 81.81 340 LEU A C 1
ATOM 2707 O O . LEU A 1 340 ? 11.314 0.817 -0.965 1.00 81.81 340 LEU A O 1
ATOM 2711 N N . ARG A 1 341 ? 12.680 1.832 0.516 1.00 79.50 341 ARG A N 1
ATOM 2712 C CA . ARG A 1 341 ? 12.972 0.653 1.348 1.00 79.50 341 ARG A CA 1
ATOM 2713 C C . ARG A 1 341 ? 11.747 0.100 2.065 1.00 79.50 341 ARG A C 1
ATOM 2715 O O . ARG A 1 341 ? 11.629 -1.110 2.196 1.00 79.50 341 ARG A O 1
ATOM 2722 N N . PHE A 1 342 ? 10.830 0.947 2.523 1.00 80.62 342 PHE A N 1
ATOM 2723 C CA . PHE A 1 342 ? 9.606 0.495 3.179 1.00 80.62 342 PHE A CA 1
ATOM 2724 C C . PHE A 1 342 ? 8.793 -0.413 2.252 1.00 80.62 342 PHE A C 1
ATOM 2726 O O . PHE A 1 342 ? 8.400 -1.507 2.658 1.00 80.62 342 PHE A O 1
ATOM 2733 N N . TRP A 1 343 ? 8.603 -0.013 0.994 1.00 80.69 343 TRP A N 1
ATOM 2734 C CA . TRP A 1 343 ? 7.889 -0.825 0.005 1.00 80.69 343 TRP A CA 1
ATOM 2735 C C . TRP A 1 343 ? 8.656 -2.082 -0.416 1.00 80.69 343 TRP A C 1
ATOM 2737 O O . TRP A 1 343 ? 8.044 -3.095 -0.755 1.00 80.69 343 TRP A O 1
ATOM 2747 N N . LEU A 1 344 ? 9.987 -2.042 -0.344 1.00 75.06 344 LEU A N 1
ATOM 2748 C CA . LEU A 1 344 ? 10.852 -3.168 -0.664 1.00 75.06 344 LEU A CA 1
ATOM 2749 C C . LEU A 1 344 ? 10.952 -4.153 0.506 1.00 75.06 344 LEU A C 1
ATOM 2751 O O . LEU A 1 344 ? 11.574 -3.909 1.536 1.00 75.06 344 LEU A O 1
ATOM 2755 N N . VAL A 1 345 ? 10.353 -5.325 0.327 1.00 72.38 345 VAL A N 1
ATOM 2756 C CA . VAL A 1 345 ? 10.421 -6.414 1.313 1.00 72.38 345 VAL A CA 1
ATOM 2757 C C . VAL A 1 345 ? 11.637 -7.322 1.128 1.00 72.38 345 VAL A C 1
ATOM 2759 O O . VAL A 1 345 ? 12.122 -7.874 2.116 1.00 72.38 345 VAL A O 1
ATOM 2762 N N . ALA A 1 346 ? 12.151 -7.441 -0.099 1.00 69.00 346 ALA A N 1
ATOM 2763 C CA . ALA A 1 346 ? 13.360 -8.185 -0.451 1.00 69.00 346 ALA A CA 1
ATOM 2764 C C . ALA A 1 346 ? 13.889 -7.752 -1.832 1.00 69.00 346 ALA A C 1
ATOM 2766 O O . ALA A 1 346 ? 13.130 -7.163 -2.603 1.00 69.00 346 ALA A O 1
ATOM 2767 N N . ASP A 1 347 ? 15.158 -8.023 -2.148 1.00 66.50 347 ASP A N 1
ATOM 2768 C CA . ASP A 1 347 ? 15.755 -7.722 -3.460 1.00 66.50 347 ASP A CA 1
ATOM 2769 C C . ASP A 1 347 ? 15.271 -8.676 -4.569 1.00 66.50 347 ASP A C 1
ATOM 2771 O O . ASP A 1 347 ? 14.393 -9.515 -4.349 1.00 66.50 347 ASP A O 1
ATOM 2775 N N . ILE A 1 348 ? 15.822 -8.563 -5.786 1.00 62.47 348 ILE A N 1
ATOM 2776 C CA . ILE A 1 348 ? 15.466 -9.466 -6.899 1.00 62.47 348 ILE A CA 1
ATOM 2777 C C . ILE A 1 348 ? 15.810 -10.937 -6.616 1.00 62.47 348 ILE A C 1
ATOM 2779 O O . ILE A 1 348 ? 15.222 -11.836 -7.220 1.00 62.47 348 ILE A O 1
ATOM 2783 N N . SER A 1 349 ? 16.772 -11.194 -5.725 1.00 65.12 349 SER A N 1
ATOM 2784 C CA . SER A 1 349 ? 17.190 -12.535 -5.304 1.00 65.12 349 SER A CA 1
ATOM 2785 C C . SER A 1 349 ? 16.338 -13.071 -4.147 1.00 65.12 349 SER A C 1
ATOM 2787 O O . SER A 1 349 ? 16.313 -14.277 -3.887 1.00 65.12 349 SER A O 1
ATOM 2789 N N . GLY A 1 350 ? 15.576 -12.187 -3.506 1.00 62.47 350 GLY A N 1
ATOM 2790 C CA . GLY A 1 350 ? 14.779 -12.457 -2.326 1.00 62.47 350 GLY A CA 1
ATOM 2791 C C . GLY A 1 350 ? 15.547 -12.366 -1.013 1.00 62.47 350 GLY A C 1
ATOM 2792 O O . GLY A 1 350 ? 15.111 -12.933 -0.009 1.00 62.47 350 GLY A O 1
ATOM 2793 N N . ALA A 1 351 ? 16.687 -11.673 -1.011 1.00 63.38 351 ALA A N 1
ATOM 2794 C CA . ALA A 1 351 ? 17.397 -11.308 0.205 1.00 63.38 351 ALA A CA 1
ATOM 2795 C C . ALA A 1 351 ? 16.674 -10.152 0.907 1.00 63.38 351 ALA A C 1
ATOM 2797 O O . ALA A 1 351 ? 16.215 -9.205 0.266 1.00 63.38 351 ALA A O 1
ATOM 2798 N N . ALA A 1 352 ? 16.559 -10.225 2.234 1.00 56.78 352 ALA A N 1
ATOM 2799 C CA . ALA A 1 352 ? 15.933 -9.169 3.015 1.00 56.78 352 ALA A CA 1
ATOM 2800 C C . ALA A 1 352 ? 16.744 -7.871 2.908 1.00 56.78 352 ALA A C 1
ATOM 2802 O O . ALA A 1 352 ? 17.931 -7.839 3.219 1.00 56.78 352 ALA A O 1
ATOM 2803 N N . PHE A 1 353 ? 16.084 -6.769 2.554 1.00 59.72 353 PHE A N 1
ATOM 2804 C CA . PHE A 1 353 ? 16.747 -5.464 2.460 1.00 59.72 353 PHE A CA 1
ATOM 2805 C C . PHE A 1 353 ? 17.150 -4.857 3.813 1.00 59.72 353 PHE A C 1
ATOM 2807 O O . PHE A 1 353 ? 17.813 -3.825 3.844 1.00 59.72 353 PHE A O 1
ATOM 2814 N N . SER A 1 354 ? 16.769 -5.473 4.935 1.00 48.34 354 SER A N 1
ATOM 2815 C CA . SER A 1 354 ? 17.182 -5.037 6.275 1.00 48.34 354 SER A CA 1
ATOM 2816 C C . SER A 1 354 ? 18.589 -5.458 6.674 1.00 48.34 354 SER A C 1
ATOM 2818 O O . SER A 1 354 ? 19.078 -4.970 7.687 1.00 48.34 354 SER A O 1
ATOM 2820 N N . ASP A 1 355 ? 19.207 -6.379 5.932 1.00 37.91 355 ASP A N 1
ATOM 2821 C CA . ASP A 1 355 ? 20.434 -7.053 6.374 1.00 37.91 355 ASP A CA 1
ATOM 2822 C C . ASP A 1 355 ? 21.696 -6.430 5.756 1.00 37.91 355 ASP A C 1
ATOM 2824 O O . ASP A 1 355 ? 22.818 -6.794 6.100 1.00 37.91 355 ASP A O 1
ATOM 2828 N N . SER A 1 356 ? 21.527 -5.443 4.875 1.00 33.69 356 SER A N 1
ATOM 2829 C CA . SER A 1 356 ? 22.612 -4.686 4.260 1.00 33.69 356 SER A CA 1
ATOM 2830 C C . SER A 1 356 ? 22.410 -3.193 4.514 1.00 33.69 356 SER A C 1
ATOM 2832 O O . SER A 1 356 ? 21.440 -2.615 4.022 1.00 33.69 356 SER A O 1
ATOM 2834 N N . ILE A 1 357 ? 23.383 -2.574 5.193 1.00 34.09 357 ILE A N 1
ATOM 2835 C CA . ILE A 1 357 ? 23.479 -1.151 5.580 1.00 34.09 357 ILE A CA 1
ATOM 2836 C C . ILE A 1 357 ? 22.880 -0.845 6.971 1.00 34.09 357 ILE A C 1
ATOM 2838 O O . ILE A 1 357 ? 21.929 -0.075 7.115 1.00 34.09 357 ILE A O 1
ATOM 2842 N N . MET A 1 358 ? 23.499 -1.429 8.004 1.00 27.14 358 MET A N 1
ATOM 2843 C CA . MET A 1 358 ? 24.025 -0.637 9.126 1.00 27.14 358 MET A CA 1
ATOM 2844 C C . MET A 1 358 ? 25.528 -0.483 8.939 1.00 27.14 358 MET A C 1
ATOM 2846 O O . MET A 1 358 ? 26.147 -1.481 8.501 1.00 27.14 358 MET A O 1
#

Secondary structure (DSSP, 8-state):
--GGGG----HHHHHHHHHHHHHHHHHHHHHHHHHHHTGGGS-HHHHHHHHHHHHHHHHHHHH--TTS-HHHHHHHHHHHHHHHHHHH-S-HHHHHHHHHHTTSS-SSSSS-HHHHHHHHHHHHHHHHT---TT-SSHHHHHHHHHSHHHHTTTTT--HHHH-SGGGHHHHHHHHHHHHHHHHTS----HHHHHTTHHHHHHHHHHHHHHHHTT-HHHHHHHHHHHHHHHH--GGG--TTHHHHHHHHHHHHHHHHHHHHH-SSS-HHHHHHHHHHHHHHHHHHHHHHTT-GGGHHHHHHHHHHHHHHHHHHTT--HHHHHHHHHHHSTTS-HHHHHHHHHHH-SS-TT---TTSS--